Protein AF-A0A7V5CSG9-F1 (afdb_monomer_lite)

Secondary structure (DSSP, 8-state):
---TT-SS-GGGSPTTEEEEEE--S-STT-S--EEEEEEEEEEE--------SS--HHHHHHHHHHHHHTSEEEEEEEEEEE---S-HHHHHHHHHHHHHHHHHHHTS-GGGEEEEEEEESSSPP-HHHHHHHHHHHHHH-BSSHHHHHHHHHHT-SS-SS-EEEEEEEEETTEEEEEEEEEE-SSS----SSS----EEEEEE----

Foldseek 3Di:
DPPPLFPDDWPQDAPQKWKFWAQLPLDPVSATFKIKIFGLDWDAADDFDAQDPFDALLVVLQVVLCVVVVRTAGMEIEGEQEQNTPQPPLSNVLNLLLLVLLCVLSVHDSSNYRYGYYHDHPDGDPSVSSSVCSNVRSVRIDPGSSRVSNNQRNNEDPDPDWDKDKDWDDDPNDIKIKIKTKYDDPQADDDSPHGGRIDMDMDMNDDD

Structure (mmCIF, N/CA/C/O backbone):
data_AF-A0A7V5CSG9-F1
#
_entry.id   AF-A0A7V5CSG9-F1
#
loop_
_atom_site.group_PDB
_atom_site.id
_atom_site.type_symbol
_atom_site.label_atom_id
_atom_site.label_alt_id
_atom_site.label_comp_id
_atom_site.label_asym_id
_atom_site.label_entity_id
_atom_site.label_seq_id
_atom_site.pdbx_PDB_ins_code
_atom_site.Cartn_x
_atom_site.Cartn_y
_atom_site.Cartn_z
_atom_site.occupancy
_atom_site.B_iso_or_equiv
_atom_site.auth_seq_id
_atom_site.auth_comp_id
_atom_site.auth_asym_id
_atom_site.auth_atom_id
_atom_site.pdbx_PDB_model_num
ATOM 1 N N . MET A 1 1 ? 10.893 11.709 27.224 1.00 36.97 1 MET A N 1
ATOM 2 C CA . MET A 1 1 ? 11.354 11.962 25.844 1.00 36.97 1 MET A CA 1
ATOM 3 C C . MET A 1 1 ? 10.135 11.825 24.956 1.00 36.97 1 MET A C 1
ATOM 5 O O . MET A 1 1 ? 9.609 10.725 24.849 1.00 36.97 1 MET A O 1
ATOM 9 N N . THR A 1 2 ? 9.593 12.929 24.452 1.00 37.62 2 THR A N 1
ATOM 10 C CA . THR A 1 2 ? 8.511 12.885 23.462 1.00 37.62 2 THR A CA 1
ATOM 11 C C . THR A 1 2 ? 9.056 12.202 22.214 1.00 37.62 2 THR A C 1
ATOM 13 O O . THR A 1 2 ? 10.116 12.564 21.712 1.00 37.62 2 THR A O 1
ATOM 16 N N . ASN A 1 3 ? 8.403 11.124 21.794 1.00 43.91 3 ASN A N 1
ATOM 17 C CA . ASN A 1 3 ? 8.853 10.286 20.692 1.00 43.91 3 ASN A CA 1
ATOM 18 C C . ASN A 1 3 ? 8.562 11.033 19.374 1.00 43.91 3 ASN A C 1
ATOM 20 O O . ASN A 1 3 ? 7.537 10.789 18.744 1.00 43.91 3 ASN A O 1
ATOM 24 N N . ASP A 1 4 ? 9.448 11.944 18.954 1.00 51.50 4 ASP A N 1
ATOM 25 C CA . ASP A 1 4 ? 9.322 12.787 17.739 1.00 51.50 4 ASP A CA 1
ATOM 26 C C . ASP A 1 4 ? 9.191 11.990 16.416 1.00 51.50 4 ASP A C 1
ATOM 28 O O . ASP A 1 4 ? 9.075 12.554 15.327 1.00 51.50 4 ASP A O 1
ATOM 32 N N . ASN A 1 5 ? 9.191 10.657 16.489 1.00 66.81 5 ASN A N 1
ATOM 33 C CA . ASN A 1 5 ? 9.005 9.751 15.362 1.00 66.81 5 ASN A CA 1
ATOM 34 C C . ASN A 1 5 ? 7.558 9.280 15.155 1.00 66.81 5 ASN A C 1
ATOM 36 O O . ASN A 1 5 ? 7.239 8.813 14.054 1.00 66.81 5 ASN A O 1
ATOM 40 N N . LEU A 1 6 ? 6.703 9.401 16.176 1.00 75.38 6 LEU A N 1
ATOM 41 C CA . LEU A 1 6 ? 5.303 8.989 16.123 1.00 75.38 6 LEU A CA 1
ATOM 42 C C . LEU A 1 6 ? 4.446 10.060 15.457 1.00 75.38 6 LEU A C 1
ATOM 44 O O . LEU A 1 6 ? 4.460 11.221 15.855 1.00 75.38 6 LEU A O 1
ATOM 48 N N . LEU A 1 7 ? 3.678 9.661 14.443 1.00 84.06 7 LEU A N 1
ATOM 49 C CA . LEU A 1 7 ? 2.776 10.577 13.744 1.00 84.06 7 LEU A CA 1
ATOM 50 C C . LEU A 1 7 ? 1.399 10.701 14.417 1.00 84.06 7 LEU A C 1
ATOM 52 O O . LEU A 1 7 ? 0.674 11.640 14.106 1.00 84.06 7 LEU A O 1
ATOM 56 N N . LEU A 1 8 ? 1.034 9.760 15.297 1.00 88.06 8 LEU A N 1
ATOM 57 C CA . LEU A 1 8 ? -0.276 9.652 15.952 1.00 88.06 8 LEU A CA 1
ATOM 58 C C . LEU A 1 8 ? -0.133 9.182 17.411 1.00 88.06 8 LEU A C 1
ATOM 60 O O . LEU A 1 8 ? 0.867 8.553 17.766 1.00 88.06 8 LEU A O 1
ATOM 64 N N . SER A 1 9 ? -1.148 9.443 18.243 1.00 86.50 9 SER A N 1
ATOM 65 C CA . SER A 1 9 ? -1.251 8.901 19.607 1.00 86.50 9 SER A CA 1
ATOM 66 C C . SER A 1 9 ? -1.620 7.414 19.601 1.00 86.50 9 SER A C 1
ATOM 68 O O . SER A 1 9 ? -2.309 6.952 18.696 1.00 86.50 9 SER A O 1
ATOM 70 N N . ALA A 1 10 ? -1.178 6.669 20.621 1.00 82.88 10 ALA A N 1
ATOM 71 C CA . ALA A 1 10 ? -1.276 5.205 20.680 1.00 82.88 10 ALA A CA 1
ATOM 72 C C . ALA A 1 10 ? -2.693 4.648 20.424 1.00 82.88 10 ALA A C 1
ATOM 74 O O . ALA A 1 10 ? -2.837 3.662 19.709 1.00 82.88 10 ALA A O 1
ATOM 75 N N . ASP A 1 11 ? -3.730 5.322 20.927 1.00 86.44 11 ASP A N 1
ATOM 76 C CA . ASP A 1 11 ? -5.125 4.860 20.845 1.00 86.44 11 ASP A CA 1
ATOM 77 C C . ASP A 1 11 ? -5.874 5.324 19.580 1.00 86.44 11 ASP A C 1
ATOM 79 O O . ASP A 1 11 ? -7.092 5.153 19.472 1.00 86.44 11 ASP A O 1
ATOM 83 N N . ALA A 1 12 ? -5.171 5.958 18.634 1.00 90.75 12 ALA A N 1
ATOM 84 C CA . ALA A 1 12 ? -5.784 6.595 17.469 1.00 90.75 12 ALA A CA 1
ATOM 85 C C . ALA A 1 12 ? -6.029 5.646 16.283 1.00 90.75 12 ALA A C 1
ATOM 87 O O . ALA A 1 12 ? -6.679 6.039 15.314 1.00 90.75 12 ALA A O 1
ATOM 88 N N . LEU A 1 13 ? -5.498 4.419 16.325 1.00 95.88 13 LEU A N 1
ATOM 89 C CA . LEU A 1 13 ? -5.656 3.456 15.237 1.00 95.88 13 LEU A CA 1
ATOM 90 C C . LEU A 1 13 ? -6.945 2.637 15.379 1.00 95.88 13 LEU A C 1
ATOM 92 O O . LEU A 1 13 ? -7.278 2.223 16.491 1.00 95.88 13 LEU A O 1
ATOM 96 N N . PRO A 1 14 ? -7.648 2.356 14.269 1.00 95.81 14 PRO A N 1
ATOM 97 C CA . PRO A 1 14 ? -8.731 1.386 14.267 1.00 95.81 14 PRO A CA 1
ATOM 98 C C . PRO A 1 14 ? -8.216 -0.025 14.566 1.00 95.81 14 PRO A C 1
ATOM 100 O O . PRO A 1 14 ? -7.114 -0.402 14.157 1.00 95.81 14 PRO A O 1
ATOM 103 N N . GLY A 1 15 ? -9.036 -0.813 15.260 1.00 94.62 15 GLY A N 1
ATOM 104 C CA . GLY A 1 15 ? -8.777 -2.237 15.475 1.00 94.62 15 GLY A CA 1
ATOM 105 C C . GLY A 1 15 ? -8.794 -3.051 14.174 1.00 94.62 15 GLY A C 1
ATOM 106 O O . GLY A 1 15 ? -9.401 -2.651 13.186 1.00 94.62 15 GLY A O 1
ATOM 107 N N . GLY A 1 16 ? -8.131 -4.212 14.180 1.00 95.38 16 GLY A N 1
ATOM 108 C CA . GLY A 1 16 ? -8.149 -5.163 13.057 1.00 95.38 16 GLY A CA 1
ATOM 109 C C . GLY A 1 16 ? -7.094 -4.933 11.967 1.00 95.38 16 GLY A C 1
ATOM 110 O O . GLY A 1 16 ? -7.042 -5.709 11.016 1.00 95.38 16 GLY A O 1
ATOM 111 N N . PHE A 1 17 ? -6.226 -3.924 12.115 1.00 97.69 17 PHE A N 1
ATOM 112 C CA . PHE A 1 17 ? -5.167 -3.613 11.150 1.00 97.69 17 PHE A CA 1
ATOM 113 C C . PHE A 1 17 ? -3.776 -3.745 11.768 1.00 97.69 17 PHE A C 1
ATOM 115 O O . PHE A 1 17 ? -3.477 -3.175 12.818 1.00 97.69 17 PHE A O 1
ATOM 122 N N . GLN A 1 18 ? -2.896 -4.448 11.065 1.00 98.56 18 GLN A N 1
ATOM 123 C CA . GLN A 1 18 ? -1.458 -4.445 11.288 1.00 98.56 18 GLN A CA 1
ATOM 124 C C . GLN A 1 18 ? -0.764 -3.729 10.133 1.00 98.56 18 GLN A C 1
ATOM 126 O O . GLN A 1 18 ? -1.218 -3.762 8.989 1.00 98.56 18 GLN A O 1
ATOM 131 N N . PHE A 1 19 ? 0.368 -3.105 10.431 1.00 98.69 19 PHE A N 1
ATOM 132 C CA . PHE A 1 19 ? 1.171 -2.382 9.456 1.00 98.69 19 PHE A CA 1
ATOM 133 C C . PHE A 1 19 ? 2.597 -2.919 9.477 1.00 98.69 19 PHE A C 1
ATOM 135 O O . PHE A 1 19 ? 3.088 -3.344 10.525 1.00 98.69 19 PHE A O 1
ATOM 142 N N . ALA A 1 20 ? 3.258 -2.888 8.326 1.00 98.56 20 ALA A N 1
ATOM 143 C CA . ALA A 1 20 ? 4.683 -3.168 8.212 1.00 98.56 20 ALA A CA 1
ATOM 144 C C . ALA A 1 20 ? 5.312 -2.268 7.149 1.00 98.56 20 ALA A C 1
ATOM 146 O O . ALA A 1 20 ? 4.654 -1.868 6.185 1.00 98.56 20 ALA A O 1
ATOM 147 N N . ALA A 1 21 ? 6.600 -1.976 7.296 1.00 98.50 21 ALA A N 1
ATOM 148 C CA . ALA A 1 21 ? 7.367 -1.276 6.277 1.00 98.50 21 ALA A CA 1
ATOM 149 C C . ALA A 1 21 ? 8.825 -1.733 6.295 1.00 98.50 21 ALA A C 1
ATOM 151 O O . ALA A 1 21 ? 9.484 -1.677 7.328 1.00 98.50 21 ALA A O 1
ATOM 152 N N . VAL A 1 22 ? 9.335 -2.147 5.139 1.00 98.56 22 VAL A N 1
ATOM 153 C CA . VAL A 1 22 ? 10.689 -2.682 4.980 1.00 98.56 22 VAL A CA 1
ATOM 154 C C . VAL A 1 22 ? 11.419 -2.000 3.825 1.00 98.56 22 VAL A C 1
ATOM 156 O O . VAL A 1 22 ? 10.811 -1.418 2.921 1.00 98.56 22 VAL A O 1
ATOM 159 N N . THR A 1 23 ? 12.748 -2.061 3.862 1.00 98.62 23 THR A N 1
ATOM 160 C CA . THR A 1 23 ? 13.595 -1.719 2.717 1.00 98.62 23 THR A CA 1
ATOM 161 C C . THR A 1 23 ? 13.742 -2.962 1.847 1.00 98.62 23 THR A C 1
ATOM 163 O O . THR A 1 23 ? 14.499 -3.867 2.191 1.00 98.62 23 THR A O 1
ATOM 166 N N . ALA A 1 24 ? 13.023 -3.010 0.728 1.00 98.12 24 ALA A N 1
ATOM 167 C CA . ALA A 1 24 ? 13.184 -4.044 -0.290 1.00 98.12 24 ALA A CA 1
ATOM 168 C C . ALA A 1 24 ? 14.346 -3.732 -1.247 1.00 98.12 24 ALA A C 1
ATOM 170 O O . ALA A 1 24 ? 14.937 -4.650 -1.810 1.00 98.12 24 ALA A O 1
ATOM 171 N N . GLY A 1 25 ? 14.698 -2.447 -1.408 1.00 97.81 25 GLY A N 1
ATOM 172 C CA . GLY A 1 25 ? 15.854 -2.012 -2.202 1.00 97.81 25 GLY A CA 1
ATOM 173 C C . GLY A 1 25 ? 15.508 -1.439 -3.580 1.00 97.81 25 GLY A C 1
ATOM 174 O O . GLY A 1 25 ? 16.365 -1.400 -4.457 1.00 97.81 25 GLY A O 1
ATOM 175 N N . ILE A 1 26 ? 14.274 -0.968 -3.779 1.00 98.06 26 ILE A N 1
ATOM 176 C CA . ILE A 1 26 ? 13.867 -0.209 -4.974 1.00 98.06 26 ILE A CA 1
ATOM 177 C C . ILE A 1 26 ? 14.491 1.191 -4.953 1.00 98.06 26 ILE A C 1
ATOM 179 O O . ILE A 1 26 ? 14.958 1.695 -5.977 1.00 98.06 26 ILE A O 1
ATOM 183 N N . LYS A 1 27 ? 14.482 1.862 -3.796 1.00 97.12 27 LYS A N 1
ATOM 184 C CA . LYS A 1 27 ? 15.038 3.211 -3.656 1.00 97.12 27 LYS A CA 1
ATOM 185 C C . LYS A 1 27 ? 16.542 3.134 -3.428 1.00 97.12 27 LYS A C 1
ATOM 187 O O . LYS A 1 27 ? 16.987 2.688 -2.374 1.00 97.12 27 LYS A O 1
ATOM 192 N N . ALA A 1 28 ? 17.315 3.764 -4.311 1.00 93.69 28 ALA A N 1
ATOM 193 C CA . ALA A 1 28 ? 18.763 3.929 -4.139 1.00 93.69 28 ALA A CA 1
ATOM 194 C C . ALA A 1 28 ? 19.164 4.578 -2.794 1.00 93.69 28 ALA A C 1
ATOM 196 O O . ALA A 1 28 ? 20.260 4.356 -2.298 1.00 93.69 28 ALA A O 1
ATOM 197 N N . SER A 1 29 ? 18.267 5.354 -2.171 1.00 94.69 29 SER A N 1
ATOM 198 C CA . SER A 1 29 ? 18.493 5.954 -0.847 1.00 94.69 29 SER A CA 1
ATOM 199 C C . SER A 1 29 ? 18.591 4.958 0.320 1.00 94.69 29 SER A C 1
ATOM 201 O O . SER A 1 29 ? 18.922 5.380 1.424 1.00 94.69 29 SER A O 1
ATOM 203 N N . GLY A 1 30 ? 18.201 3.691 0.133 1.00 95.31 30 GLY A N 1
ATOM 204 C CA . GLY A 1 30 ? 18.142 2.680 1.200 1.00 95.31 30 GLY A CA 1
ATOM 205 C C . GLY A 1 30 ? 17.010 2.873 2.222 1.00 95.31 30 GLY A C 1
ATOM 206 O O . GLY A 1 30 ? 16.877 2.091 3.162 1.00 95.31 30 GLY A O 1
ATOM 207 N N . LYS A 1 31 ? 16.174 3.905 2.054 1.00 95.81 31 LYS A N 1
ATOM 208 C CA . LYS A 1 31 ? 14.980 4.127 2.880 1.00 95.81 31 LYS A CA 1
ATOM 209 C C . LYS A 1 31 ? 13.910 3.061 2.598 1.00 95.81 31 LYS A C 1
ATOM 211 O O . LYS A 1 31 ? 13.830 2.614 1.454 1.00 95.81 31 LYS A O 1
ATOM 216 N N . PRO A 1 32 ? 13.026 2.760 3.571 1.00 98.06 32 PRO A N 1
ATOM 217 C CA . PRO A 1 32 ? 11.892 1.868 3.359 1.00 98.06 32 PRO A CA 1
ATOM 218 C C . PRO A 1 32 ? 11.073 2.242 2.120 1.00 98.06 32 PRO A C 1
ATOM 220 O O . PRO A 1 32 ? 10.805 3.422 1.840 1.00 98.06 32 PRO A O 1
ATOM 223 N N . ASP A 1 33 ? 10.700 1.223 1.362 1.00 98.50 33 ASP A N 1
ATOM 224 C CA . ASP A 1 33 ? 10.089 1.354 0.041 1.00 98.50 33 ASP A CA 1
ATOM 225 C C . ASP A 1 33 ? 9.085 0.247 -0.285 1.00 98.50 33 ASP A C 1
ATOM 227 O O . ASP A 1 33 ? 8.472 0.292 -1.351 1.00 98.50 33 ASP A O 1
ATOM 231 N N . PHE A 1 34 ? 8.853 -0.677 0.650 1.00 98.81 34 PHE A N 1
ATOM 232 C CA . PHE A 1 34 ? 7.778 -1.650 0.582 1.00 98.81 34 PHE A CA 1
ATOM 233 C C . PHE A 1 34 ? 6.987 -1.652 1.887 1.00 98.81 34 PHE A C 1
ATOM 235 O O . PHE A 1 34 ? 7.537 -1.887 2.961 1.00 98.81 34 PHE A O 1
ATOM 242 N N . ALA A 1 35 ? 5.703 -1.331 1.793 1.00 98.81 35 ALA A N 1
ATOM 243 C CA . ALA A 1 35 ? 4.807 -1.148 2.920 1.00 98.81 35 ALA A CA 1
ATOM 244 C C . ALA A 1 35 ? 3.601 -2.076 2.787 1.00 98.81 35 ALA A C 1
ATOM 246 O O . ALA A 1 35 ? 3.106 -2.303 1.681 1.00 98.81 35 ALA A O 1
ATOM 247 N N . LEU A 1 36 ? 3.119 -2.581 3.917 1.00 98.88 36 LEU A N 1
ATOM 248 C CA . LEU A 1 36 ? 1.973 -3.473 3.979 1.00 98.88 36 LEU A CA 1
ATOM 249 C C . LEU A 1 36 ? 0.949 -2.973 4.989 1.00 98.88 36 LEU A C 1
ATOM 251 O O . LEU A 1 36 ? 1.305 -2.480 6.062 1.00 98.88 36 LEU A O 1
ATOM 255 N N . VAL A 1 37 ? -0.317 -3.172 4.642 1.00 98.81 37 VAL A N 1
ATOM 256 C CA . VAL A 1 37 ? -1.436 -3.213 5.587 1.00 98.81 37 VAL A CA 1
ATOM 257 C C . VAL A 1 37 ? -1.951 -4.638 5.584 1.00 98.81 37 VAL A C 1
ATOM 259 O O . VAL A 1 37 ? -2.133 -5.202 4.508 1.00 98.81 37 VAL A O 1
ATOM 262 N N . ILE A 1 38 ? -2.164 -5.215 6.758 1.00 98.69 38 ILE A N 1
ATOM 263 C CA . ILE A 1 38 ? -2.620 -6.591 6.922 1.00 98.69 38 ILE A CA 1
ATOM 264 C C . ILE A 1 38 ? -3.833 -6.593 7.841 1.00 98.69 38 ILE A C 1
ATOM 266 O O . ILE A 1 38 ? -3.815 -5.939 8.885 1.00 98.69 38 ILE A O 1
ATOM 270 N N . THR A 1 39 ? -4.862 -7.345 7.475 1.00 97.88 39 THR A N 1
ATOM 271 C CA . THR A 1 39 ? -6.002 -7.630 8.347 1.00 97.88 39 THR A CA 1
ATOM 272 C C . THR A 1 39 ? -6.028 -9.115 8.688 1.00 97.88 39 THR A C 1
ATOM 274 O O . THR A 1 39 ? -5.718 -9.972 7.854 1.00 97.88 39 THR A O 1
ATOM 277 N N . GLU A 1 40 ? -6.346 -9.431 9.943 1.00 90.19 40 GLU A N 1
ATOM 278 C CA . GLU A 1 40 ? -6.394 -10.821 10.413 1.00 90.19 40 GLU A CA 1
ATOM 279 C C . GLU A 1 40 ? -7.484 -11.602 9.673 1.00 90.19 40 GLU A C 1
ATOM 281 O O . GLU A 1 40 ? -7.199 -12.653 9.105 1.00 90.19 40 GLU A O 1
ATOM 286 N N . GLU A 1 41 ? -8.666 -10.998 9.555 1.00 92.06 41 GLU A N 1
ATOM 287 C CA . GLU A 1 41 ? -9.801 -11.470 8.761 1.00 92.06 41 GLU A CA 1
ATOM 288 C C . GLU A 1 41 ? -10.016 -10.580 7.523 1.00 92.06 41 GLU A C 1
ATOM 290 O O . GLU A 1 41 ? -9.569 -9.425 7.520 1.00 92.06 41 GLU A O 1
ATOM 295 N N . PRO A 1 42 ? -10.685 -11.064 6.456 1.00 94.06 42 PRO A N 1
ATOM 296 C CA . PRO A 1 42 ? -10.954 -10.249 5.274 1.00 94.06 42 PRO A CA 1
ATOM 297 C C . PRO A 1 42 ? -11.784 -9.009 5.628 1.00 94.06 42 PRO A C 1
ATOM 299 O O . PRO A 1 42 ? -12.922 -9.116 6.086 1.00 94.06 42 PRO A O 1
ATOM 302 N N . ALA A 1 43 ? -11.228 -7.823 5.392 1.00 96.56 43 ALA A N 1
ATOM 303 C CA . ALA A 1 43 ? -11.909 -6.556 5.620 1.00 96.56 43 ALA A CA 1
ATOM 304 C C . ALA A 1 43 ? -12.739 -6.152 4.398 1.00 96.56 43 ALA A C 1
ATOM 306 O O . ALA A 1 43 ? -12.328 -6.362 3.255 1.00 96.56 43 ALA A O 1
ATOM 307 N N . SER A 1 44 ? -13.896 -5.530 4.639 1.00 97.00 44 SER A N 1
ATOM 308 C CA . SER A 1 44 ? -14.665 -4.882 3.571 1.00 97.00 44 SER A CA 1
ATOM 309 C C . SER A 1 44 ? -13.895 -3.672 3.046 1.00 97.00 44 SER A C 1
ATOM 311 O O . SER A 1 44 ? -13.420 -2.848 3.829 1.00 97.00 44 SER A O 1
ATOM 313 N N . ALA A 1 45 ? -13.781 -3.555 1.728 1.00 96.06 45 ALA A N 1
ATOM 314 C CA . ALA A 1 45 ? -13.009 -2.516 1.068 1.00 96.06 45 ALA A CA 1
ATOM 315 C C . ALA A 1 45 ? -13.775 -1.878 -0.090 1.00 96.06 45 ALA A C 1
ATOM 317 O O . ALA A 1 45 ? -14.571 -2.505 -0.786 1.00 96.06 45 ALA A O 1
ATOM 318 N N . ALA A 1 46 ? -13.465 -0.608 -0.321 1.00 95.00 46 ALA A N 1
ATOM 319 C CA . ALA A 1 46 ? -13.845 0.129 -1.511 1.00 95.00 46 ALA A CA 1
ATOM 320 C C . ALA A 1 46 ? -12.615 0.881 -2.022 1.00 95.00 46 ALA A C 1
ATOM 322 O O . ALA A 1 46 ? -11.786 1.339 -1.234 1.00 95.00 46 ALA A O 1
ATOM 323 N N . ALA A 1 47 ? -12.497 1.014 -3.340 1.00 93.62 47 ALA A N 1
ATOM 324 C CA . ALA A 1 47 ? -11.368 1.677 -3.971 1.00 93.62 47 ALA A CA 1
ATOM 325 C C . ALA A 1 47 ? -11.842 2.576 -5.109 1.00 93.62 47 ALA A C 1
ATOM 327 O O . ALA A 1 47 ? -12.765 2.250 -5.857 1.00 93.62 47 ALA A O 1
ATOM 328 N N . LEU A 1 48 ? -11.174 3.718 -5.235 1.00 92.00 48 LEU A N 1
ATOM 329 C CA . LEU A 1 48 ? -11.313 4.631 -6.357 1.00 92.00 48 LEU A CA 1
ATOM 330 C C . LEU A 1 48 ? -9.967 4.717 -7.067 1.00 92.00 48 LEU A C 1
ATOM 332 O O . LEU A 1 48 ? -8.909 4.700 -6.441 1.00 92.00 48 LEU A O 1
ATOM 336 N N . TYR A 1 49 ? -10.016 4.831 -8.386 1.00 89.81 49 TYR A N 1
ATOM 337 C CA . TYR A 1 49 ? -8.840 4.756 -9.241 1.00 89.81 49 TYR A CA 1
ATOM 338 C C . TYR A 1 49 ? -8.729 6.001 -10.107 1.00 89.81 49 TYR A C 1
ATOM 340 O O . TYR A 1 49 ? -9.723 6.659 -10.403 1.00 89.81 49 TYR A O 1
ATOM 348 N N . THR A 1 50 ? -7.521 6.280 -10.594 1.00 87.06 50 THR A N 1
ATOM 349 C CA . THR A 1 50 ? -7.327 7.299 -11.629 1.00 87.06 50 THR A CA 1
ATOM 350 C C . THR A 1 50 ? -8.177 6.982 -12.865 1.00 87.06 50 THR A C 1
ATOM 352 O O . THR A 1 50 ? -8.229 5.836 -13.318 1.00 87.06 50 THR A O 1
ATOM 355 N N . ALA A 1 51 ? -8.809 8.004 -13.441 1.00 85.56 51 ALA A N 1
ATOM 356 C CA . ALA A 1 51 ? -9.487 7.914 -14.735 1.00 85.56 51 ALA A CA 1
ATOM 357 C C . ALA A 1 51 ? -8.543 8.249 -15.914 1.00 85.56 51 ALA A C 1
ATOM 359 O O . ALA A 1 51 ? -8.973 8.375 -17.061 1.00 85.56 51 ALA A O 1
ATOM 360 N N . ASN A 1 52 ? -7.230 8.348 -15.658 1.00 87.19 52 ASN A N 1
ATOM 361 C CA . ASN A 1 52 ? -6.226 8.429 -16.714 1.00 87.19 52 ASN A CA 1
ATOM 362 C C . ASN A 1 52 ? -6.315 7.213 -17.649 1.00 87.19 52 ASN A C 1
ATOM 364 O O . ASN A 1 52 ? -6.513 6.082 -17.205 1.00 87.19 52 ASN A O 1
ATOM 368 N N . ARG A 1 53 ? -6.152 7.470 -18.952 1.00 88.31 53 ARG A N 1
ATOM 369 C CA . ARG A 1 53 ? -6.088 6.448 -20.004 1.00 88.31 53 ARG A CA 1
ATOM 370 C C . ARG A 1 53 ? -4.859 5.555 -19.853 1.00 88.31 53 ARG A C 1
ATOM 372 O O . ARG A 1 53 ? -4.916 4.382 -20.197 1.00 88.31 53 ARG A O 1
ATOM 379 N N . VAL A 1 54 ? -3.758 6.109 -19.346 1.00 90.06 54 VAL A N 1
ATOM 380 C CA . VAL A 1 54 ? -2.550 5.354 -19.012 1.00 90.06 54 VAL A CA 1
ATOM 381 C C . VAL A 1 54 ? -2.659 4.921 -17.556 1.00 90.06 54 VAL A C 1
ATOM 383 O O . VAL A 1 54 ? -2.487 5.728 -16.641 1.00 90.06 54 VAL A O 1
ATOM 386 N N . GLN A 1 55 ? -2.977 3.646 -17.348 1.00 92.31 55 GLN A N 1
ATOM 387 C CA . GLN A 1 55 ? -3.103 3.046 -16.022 1.00 92.31 55 GLN A CA 1
ATOM 388 C C . GLN A 1 55 ? -1.906 2.148 -15.731 1.00 92.31 55 GLN A C 1
ATOM 390 O O . GLN A 1 55 ? -1.420 1.426 -16.602 1.00 92.31 55 GLN A O 1
ATOM 395 N N . ALA A 1 56 ? -1.422 2.210 -14.493 1.00 96.19 56 ALA A N 1
ATOM 396 C CA . ALA A 1 56 ? -0.341 1.354 -14.040 1.00 96.19 56 ALA A CA 1
ATOM 397 C C . ALA A 1 56 ? -0.828 -0.094 -13.886 1.00 96.19 56 ALA A C 1
ATOM 399 O O . ALA A 1 56 ? -1.978 -0.325 -13.510 1.00 96.19 56 ALA A O 1
ATOM 400 N N . ALA A 1 57 ? 0.062 -1.059 -14.114 1.00 98.31 57 ALA A N 1
ATOM 401 C CA . ALA A 1 57 ? -0.228 -2.479 -13.941 1.00 98.31 57 ALA A CA 1
ATOM 402 C C . ALA A 1 57 ? -0.875 -2.845 -12.584 1.00 98.31 57 ALA A C 1
ATOM 404 O O . ALA A 1 57 ? -1.860 -3.585 -12.612 1.00 98.31 57 ALA A O 1
ATOM 405 N N . PRO A 1 58 ? -0.430 -2.328 -11.413 1.00 97.88 58 PRO A N 1
ATOM 406 C CA . PRO A 1 58 ? -1.074 -2.643 -10.135 1.00 97.88 58 PRO A CA 1
ATOM 407 C C . PRO A 1 58 ? -2.556 -2.257 -10.087 1.00 97.88 58 PRO A C 1
ATOM 409 O O . PRO A 1 58 ? -3.336 -3.004 -9.522 1.00 97.88 58 PRO A O 1
ATOM 412 N N . LEU A 1 59 ? -2.983 -1.162 -10.729 1.00 96.75 59 LEU A N 1
ATOM 413 C CA . LEU A 1 59 ? -4.395 -0.749 -10.717 1.00 96.75 59 LEU A CA 1
ATOM 414 C C . LEU A 1 59 ? -5.291 -1.730 -11.482 1.00 96.75 59 LEU A C 1
ATOM 416 O O . LEU A 1 59 ? -6.455 -1.901 -11.132 1.00 96.75 59 LEU A O 1
ATOM 420 N N . LEU A 1 60 ? -4.760 -2.357 -12.533 1.00 97.69 60 LEU A N 1
ATOM 421 C CA . LEU A 1 60 ? -5.490 -3.368 -13.295 1.00 97.69 60 LEU A CA 1
ATOM 422 C C . LEU A 1 60 ? -5.655 -4.651 -12.471 1.00 97.69 60 LEU A C 1
ATOM 424 O O . LEU A 1 60 ? -6.748 -5.211 -12.436 1.00 97.69 60 LEU A O 1
ATOM 428 N N . VAL A 1 61 ? -4.594 -5.069 -11.771 1.00 98.62 61 VAL A N 1
ATOM 429 C CA . VAL A 1 61 ? -4.621 -6.226 -10.860 1.00 98.62 61 VAL A CA 1
ATOM 430 C C . VAL A 1 61 ? -5.546 -5.964 -9.669 1.00 98.62 61 VAL A C 1
ATOM 432 O O . VAL A 1 61 ? -6.376 -6.806 -9.351 1.00 98.62 61 VAL A O 1
ATOM 435 N N . ASP A 1 62 ? -5.471 -4.780 -9.065 1.00 97.12 62 ASP A N 1
ATOM 436 C CA . ASP A 1 62 ? -6.310 -4.382 -7.931 1.00 97.12 62 ASP A CA 1
ATOM 437 C C . ASP A 1 62 ? -7.808 -4.411 -8.279 1.00 97.12 62 ASP A C 1
ATOM 439 O O . ASP A 1 62 ? -8.600 -5.007 -7.556 1.00 97.12 62 ASP A O 1
ATOM 443 N N . ARG A 1 63 ? -8.202 -3.876 -9.446 1.00 97.38 63 ARG A N 1
ATOM 444 C CA . ARG A 1 63 ? -9.593 -3.956 -9.938 1.00 97.38 63 ARG A CA 1
ATOM 445 C C . ARG A 1 63 ? -10.060 -5.394 -10.157 1.00 97.38 63 ARG A C 1
ATOM 447 O O . ARG A 1 63 ? -11.202 -5.724 -9.841 1.00 97.38 63 ARG A O 1
ATOM 454 N N . GLU A 1 64 ? -9.196 -6.236 -10.724 1.00 98.31 64 GLU A N 1
ATOM 455 C CA . GLU A 1 64 ? -9.474 -7.662 -10.921 1.00 98.31 64 GLU A CA 1
ATOM 456 C C . GLU A 1 64 ? -9.697 -8.362 -9.571 1.00 98.31 64 GLU A C 1
ATOM 458 O O . GLU A 1 64 ? -10.649 -9.127 -9.413 1.00 98.31 64 GLU A O 1
ATOM 463 N N . HIS A 1 65 ? -8.843 -8.067 -8.591 1.00 98.56 65 HIS A N 1
ATOM 464 C CA . HIS A 1 65 ? -8.892 -8.629 -7.246 1.00 98.56 65 HIS A CA 1
ATOM 465 C C . HIS A 1 65 ? -10.137 -8.167 -6.482 1.00 98.56 65 HIS A C 1
ATOM 467 O O . HIS A 1 65 ? -10.874 -9.012 -5.984 1.00 98.56 65 HIS A O 1
ATOM 473 N N . MET A 1 66 ? -10.454 -6.868 -6.516 1.00 97.44 66 MET A N 1
ATOM 474 C CA . MET A 1 66 ? -11.674 -6.289 -5.943 1.00 97.44 66 MET A CA 1
ATOM 475 C C . MET A 1 66 ? -12.948 -6.973 -6.450 1.00 97.44 66 MET A C 1
ATOM 477 O O . MET A 1 66 ? -13.841 -7.297 -5.664 1.00 97.44 66 MET A O 1
ATOM 481 N N . ALA A 1 67 ? -13.035 -7.221 -7.761 1.00 98.00 67 ALA A N 1
ATOM 482 C CA . ALA A 1 67 ? -14.180 -7.911 -8.348 1.00 98.00 67 ALA A CA 1
ATOM 483 C C . ALA A 1 67 ? -14.255 -9.383 -7.907 1.00 98.00 67 ALA A C 1
ATOM 485 O O . ALA A 1 67 ? -15.336 -9.878 -7.593 1.00 98.00 67 ALA A O 1
ATOM 486 N N . LYS A 1 68 ? -13.113 -10.082 -7.861 1.00 98.25 68 LYS A N 1
ATOM 487 C CA . LYS A 1 68 ? -13.041 -11.507 -7.499 1.00 98.25 68 LYS A CA 1
ATOM 488 C C . LYS A 1 68 ? -13.279 -11.771 -6.014 1.00 98.25 68 LYS A C 1
ATOM 490 O O . LYS A 1 68 ? -13.912 -12.768 -5.683 1.00 98.25 68 LYS A O 1
ATOM 495 N N . SER A 1 69 ? -12.808 -10.893 -5.133 1.00 97.69 69 SER A N 1
ATOM 496 C CA . SER A 1 69 ? -12.982 -11.034 -3.682 1.00 97.69 69 SER A CA 1
ATOM 497 C C . SER A 1 69 ? -14.377 -10.642 -3.192 1.00 97.69 69 SER A C 1
ATOM 499 O O . SER A 1 69 ? -14.735 -10.921 -2.042 1.00 97.69 69 SER A O 1
ATOM 501 N N . GLY A 1 70 ? -15.167 -9.991 -4.054 1.00 97.12 70 GLY A N 1
ATOM 502 C CA . GLY A 1 70 ? -16.445 -9.395 -3.682 1.00 97.12 70 GLY A CA 1
ATOM 503 C C . GLY A 1 70 ? -16.268 -8.199 -2.746 1.00 97.12 70 GLY A C 1
ATOM 504 O O . GLY A 1 70 ? -17.056 -8.035 -1.820 1.00 97.12 70 GLY A O 1
ATOM 505 N N . GLY A 1 71 ? -15.217 -7.398 -2.947 1.00 95.81 71 GLY A N 1
ATOM 506 C CA . GLY A 1 71 ? -14.932 -6.244 -2.092 1.00 95.81 71 GLY A CA 1
ATOM 507 C C . GLY A 1 71 ? -14.228 -6.581 -0.779 1.00 95.81 71 GLY A C 1
ATOM 508 O O . GLY A 1 71 ? -14.346 -5.824 0.180 1.00 95.81 71 GLY A O 1
ATOM 509 N N . ARG A 1 72 ? -13.522 -7.715 -0.707 1.00 97.00 72 ARG A N 1
ATOM 510 C CA . ARG A 1 72 ? -12.772 -8.145 0.483 1.00 97.00 72 ARG A CA 1
ATOM 511 C C . ARG A 1 72 ? -11.262 -8.045 0.275 1.00 97.00 72 ARG A C 1
ATOM 513 O O . ARG A 1 72 ? -10.758 -8.384 -0.795 1.00 97.00 72 ARG A O 1
ATOM 520 N N . VAL A 1 73 ? -10.543 -7.588 1.296 1.00 97.81 73 VAL A N 1
ATOM 521 C CA . VAL A 1 73 ? -9.080 -7.430 1.279 1.00 97.81 73 VAL A CA 1
ATOM 522 C C . VAL A 1 73 ? -8.462 -8.005 2.551 1.00 97.81 73 VAL A C 1
ATOM 524 O O . VAL A 1 73 ? -9.017 -7.857 3.637 1.00 97.81 73 VAL A O 1
ATOM 527 N N . ARG A 1 74 ? -7.304 -8.653 2.416 1.00 98.31 74 ARG A N 1
ATOM 528 C CA . ARG A 1 74 ? -6.467 -9.151 3.521 1.00 98.31 74 ARG A CA 1
ATOM 529 C C . ARG A 1 74 ? -5.135 -8.432 3.605 1.00 98.31 74 ARG A C 1
ATOM 531 O O . ARG A 1 74 ? -4.617 -8.221 4.698 1.00 98.31 74 ARG A O 1
ATOM 538 N N . VAL A 1 75 ? -4.572 -8.060 2.455 1.00 98.81 75 VAL A N 1
ATOM 539 C CA . VAL A 1 75 ? -3.268 -7.398 2.379 1.00 98.81 75 VAL A CA 1
ATOM 540 C C . VAL A 1 75 ? -3.329 -6.260 1.374 1.00 98.81 75 VAL A C 1
ATOM 542 O O . VAL A 1 75 ? -3.743 -6.465 0.243 1.00 98.81 75 VAL A O 1
ATOM 545 N N . VAL A 1 76 ? -2.849 -5.077 1.741 1.00 98.81 76 VAL A N 1
ATOM 546 C CA . VAL A 1 76 ? -2.525 -4.011 0.782 1.00 98.81 76 VAL A CA 1
ATOM 547 C C . VAL A 1 76 ? -1.009 -3.944 0.661 1.00 98.81 76 VAL A C 1
ATOM 549 O O . VAL A 1 76 ? -0.336 -3.692 1.658 1.00 98.81 76 VAL A O 1
ATOM 552 N N . ALA A 1 77 ? -0.467 -4.167 -0.537 1.00 98.75 77 ALA A N 1
ATOM 553 C CA . ALA A 1 77 ? 0.969 -4.217 -0.802 1.00 98.75 77 ALA A CA 1
ATOM 554 C C . ALA A 1 77 ? 1.427 -3.016 -1.626 1.00 98.75 77 ALA A C 1
ATOM 556 O O . ALA A 1 77 ? 1.119 -2.900 -2.811 1.00 98.75 77 ALA A O 1
ATOM 557 N N . VAL A 1 78 ? 2.175 -2.112 -0.993 1.00 98.75 78 VAL A N 1
ATOM 558 C CA . VAL A 1 78 ? 2.517 -0.810 -1.566 1.00 98.75 78 VAL A CA 1
ATOM 559 C C . VAL A 1 78 ? 4.018 -0.682 -1.743 1.00 98.75 78 VAL A C 1
ATOM 561 O O . VAL A 1 78 ? 4.753 -0.617 -0.760 1.00 98.75 78 VAL A O 1
ATOM 564 N N . ASN A 1 79 ? 4.484 -0.562 -2.983 1.00 98.69 79 ASN A N 1
ATOM 565 C CA . ASN A 1 79 ? 5.873 -0.207 -3.249 1.00 98.69 79 ASN A CA 1
ATOM 566 C C . ASN A 1 79 ? 6.004 1.267 -3.658 1.00 98.69 79 ASN A C 1
ATOM 568 O O . ASN A 1 79 ? 5.123 1.851 -4.299 1.00 98.69 79 ASN A O 1
ATOM 572 N N . SER A 1 80 ? 7.143 1.872 -3.338 1.00 98.31 80 SER A N 1
ATOM 573 C CA . SER A 1 80 ? 7.489 3.217 -3.792 1.00 98.31 80 SER A CA 1
ATOM 574 C C . SER A 1 80 ? 8.880 3.268 -4.430 1.00 98.31 80 SER A C 1
ATOM 576 O O . SER A 1 80 ? 9.704 2.379 -4.253 1.00 98.31 80 SER A O 1
ATOM 578 N N . GLY A 1 81 ? 9.131 4.295 -5.242 1.00 97.19 81 GLY A N 1
ATOM 579 C CA . GLY A 1 81 ? 10.331 4.410 -6.083 1.00 97.19 81 GLY A CA 1
ATOM 580 C C . GLY A 1 81 ? 10.136 3.875 -7.508 1.00 97.19 81 GLY A C 1
ATOM 581 O O . GLY A 1 81 ? 10.775 4.369 -8.432 1.00 97.19 81 GLY A O 1
ATOM 582 N N . ASN A 1 82 ? 9.163 2.988 -7.728 1.00 98.31 82 ASN A N 1
ATOM 583 C CA . ASN A 1 82 ? 8.784 2.473 -9.045 1.00 98.31 82 ASN A CA 1
ATOM 584 C C . ASN A 1 82 ? 7.251 2.479 -9.179 1.00 98.31 82 ASN A C 1
ATOM 586 O O . ASN A 1 82 ? 6.561 1.959 -8.304 1.00 98.31 82 ASN A O 1
ATOM 590 N N . ALA A 1 83 ? 6.712 3.090 -10.239 1.00 97.38 83 ALA A N 1
ATOM 591 C CA . ALA A 1 83 ? 5.265 3.191 -10.453 1.00 97.38 83 ALA A CA 1
ATOM 592 C C . ALA A 1 83 ? 4.637 1.954 -11.109 1.00 97.38 83 ALA A C 1
ATOM 594 O O . ALA A 1 83 ? 3.413 1.884 -11.185 1.00 97.38 83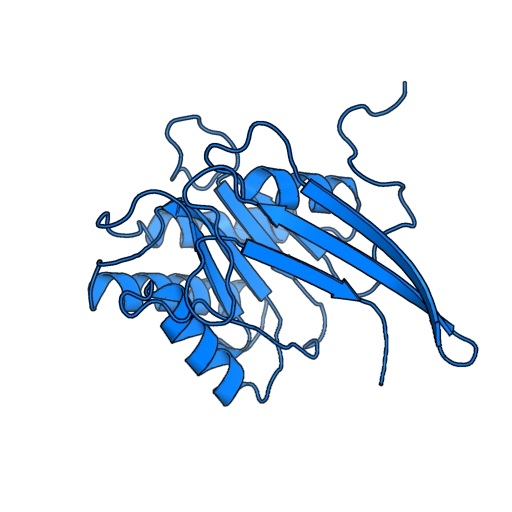 ALA A O 1
ATOM 595 N N . ASN A 1 84 ? 5.449 1.031 -11.632 1.00 98.25 84 ASN A N 1
ATOM 596 C CA . ASN A 1 84 ? 5.031 -0.099 -12.461 1.00 98.25 84 ASN A CA 1
ATOM 597 C C . ASN A 1 84 ? 3.973 0.310 -13.507 1.00 98.25 84 ASN A C 1
ATOM 599 O O . ASN A 1 84 ? 2.903 -0.286 -13.648 1.00 98.25 84 ASN A O 1
ATOM 603 N N . CYS A 1 85 ? 4.253 1.420 -14.187 1.00 96.94 85 CYS A N 1
ATOM 604 C CA . CYS A 1 85 ? 3.360 2.066 -15.136 1.00 96.94 85 CYS A CA 1
ATOM 605 C C . CYS A 1 85 ? 4.026 2.117 -16.507 1.00 96.94 85 CYS A C 1
ATOM 607 O O . CYS A 1 85 ? 5.230 2.353 -16.584 1.00 96.94 85 CYS A O 1
ATOM 609 N N . ALA A 1 86 ? 3.244 1.915 -17.571 1.00 96.62 86 ALA A N 1
ATOM 610 C CA . ALA A 1 86 ? 3.739 1.802 -18.946 1.00 96.62 86 ALA A CA 1
ATOM 611 C C . ALA A 1 86 ? 4.795 0.687 -19.139 1.00 96.62 86 ALA A C 1
ATOM 613 O O . ALA A 1 86 ? 5.718 0.820 -19.933 1.00 96.62 86 ALA A O 1
ATOM 614 N N . THR A 1 87 ? 4.647 -0.423 -18.410 1.00 97.62 87 THR A N 1
ATOM 615 C CA . THR A 1 87 ? 5.555 -1.589 -18.408 1.00 97.62 87 THR A CA 1
ATOM 616 C C . THR A 1 87 ? 4.978 -2.817 -19.130 1.00 97.62 87 THR A C 1
ATOM 618 O O . THR A 1 87 ? 5.612 -3.872 -19.175 1.00 97.62 87 THR A O 1
ATOM 621 N N . GLY A 1 88 ? 3.779 -2.692 -19.711 1.00 97.06 88 GLY A N 1
ATOM 622 C CA . GLY A 1 88 ? 3.111 -3.747 -20.479 1.00 97.06 88 GLY A CA 1
ATOM 623 C C . GLY A 1 88 ? 2.862 -5.029 -19.678 1.00 97.06 88 GLY A C 1
ATOM 624 O O . GLY A 1 88 ? 2.694 -5.003 -18.458 1.00 97.06 88 GLY A O 1
ATOM 625 N N . GLU A 1 89 ? 2.870 -6.168 -20.372 1.00 98.19 89 GLU A N 1
ATOM 626 C CA . GLU A 1 89 ? 2.609 -7.484 -19.771 1.00 98.19 89 GLU A CA 1
ATOM 627 C C . GLU A 1 89 ? 3.635 -7.861 -18.691 1.00 98.19 89 GLU A C 1
ATOM 629 O O . GLU A 1 89 ? 3.300 -8.511 -17.703 1.00 98.19 89 GLU A O 1
ATOM 634 N N . ALA A 1 90 ? 4.888 -7.416 -18.832 1.00 98.25 90 ALA A N 1
ATOM 635 C CA . ALA A 1 90 ? 5.908 -7.646 -17.813 1.00 98.25 90 ALA A CA 1
ATOM 636 C C . ALA A 1 90 ? 5.524 -7.001 -16.470 1.00 98.25 90 ALA A C 1
ATOM 638 O O . ALA A 1 90 ? 5.693 -7.624 -15.424 1.00 98.25 90 ALA A O 1
ATOM 639 N N . GLY A 1 91 ? 4.941 -5.799 -16.500 1.00 98.62 91 GLY A N 1
ATOM 640 C CA . GLY A 1 91 ? 4.443 -5.126 -15.302 1.00 98.62 91 GLY A CA 1
ATOM 641 C C . GLY A 1 91 ? 3.268 -5.838 -14.637 1.00 98.62 91 GLY A C 1
ATOM 642 O O . GLY A 1 91 ? 3.221 -5.919 -13.408 1.00 98.62 91 GLY A O 1
ATOM 643 N N . LEU A 1 92 ? 2.341 -6.381 -15.436 1.00 98.69 92 LEU A N 1
ATOM 644 C CA . LEU A 1 92 ? 1.209 -7.173 -14.940 1.00 98.69 92 LEU A CA 1
ATOM 645 C C . LEU A 1 92 ? 1.680 -8.457 -14.259 1.00 98.69 92 LEU A C 1
ATOM 647 O O . LEU A 1 92 ? 1.239 -8.757 -13.149 1.00 98.69 92 LEU A O 1
ATOM 651 N N . ARG A 1 93 ? 2.612 -9.185 -14.887 1.00 98.81 93 ARG A N 1
ATOM 652 C CA . ARG A 1 93 ? 3.218 -10.383 -14.290 1.00 98.81 93 ARG A CA 1
ATOM 653 C C . ARG A 1 93 ? 3.927 -10.063 -12.979 1.00 98.81 93 ARG A C 1
ATOM 655 O O . ARG A 1 93 ? 3.653 -10.731 -11.991 1.00 98.81 93 ARG A O 1
ATOM 662 N N . ALA A 1 94 ? 4.743 -9.010 -12.951 1.00 98.81 94 ALA A N 1
ATOM 663 C CA . ALA A 1 94 ? 5.448 -8.581 -11.746 1.00 98.81 94 ALA A CA 1
ATOM 664 C C . ALA A 1 94 ? 4.482 -8.245 -10.592 1.00 98.81 94 ALA A C 1
ATOM 666 O O . ALA A 1 94 ? 4.683 -8.684 -9.463 1.00 98.81 94 ALA A O 1
ATOM 667 N N . ALA A 1 95 ? 3.395 -7.514 -10.869 1.00 98.81 95 ALA A N 1
ATOM 668 C CA . ALA A 1 95 ? 2.384 -7.205 -9.856 1.00 98.81 95 ALA A CA 1
ATOM 669 C C . ALA A 1 95 ? 1.678 -8.471 -9.331 1.00 98.81 95 ALA A C 1
ATOM 671 O O . ALA A 1 95 ? 1.512 -8.623 -8.120 1.00 98.81 95 ALA A O 1
ATOM 672 N N . ARG A 1 96 ? 1.300 -9.398 -10.222 1.00 98.81 96 ARG A N 1
ATOM 673 C CA . ARG A 1 96 ? 0.667 -10.676 -9.848 1.00 98.81 96 ARG A CA 1
ATOM 674 C C . ARG A 1 96 ? 1.602 -11.583 -9.049 1.00 98.81 96 ARG A C 1
ATOM 676 O O . ARG A 1 96 ? 1.146 -12.227 -8.110 1.00 98.81 96 ARG A O 1
ATOM 683 N N . GLU A 1 97 ? 2.888 -11.607 -9.384 1.00 98.88 97 GLU A N 1
ATOM 684 C CA . GLU A 1 97 ? 3.907 -12.370 -8.657 1.00 98.88 97 GLU A CA 1
ATOM 685 C C . GLU A 1 97 ? 4.019 -11.899 -7.203 1.00 98.88 97 GLU A C 1
ATOM 687 O O . GLU A 1 97 ? 3.924 -12.712 -6.282 1.00 98.88 97 GLU A O 1
ATOM 692 N N . VAL A 1 98 ? 4.117 -10.582 -6.984 1.00 98.88 98 VAL A N 1
ATOM 693 C CA . VAL A 1 98 ? 4.137 -10.006 -5.630 1.00 98.88 98 VAL A CA 1
ATOM 694 C C . VAL A 1 98 ? 2.843 -10.324 -4.877 1.00 98.88 98 VAL A C 1
ATOM 696 O O . VAL A 1 98 ? 2.908 -10.709 -3.710 1.00 98.88 98 VAL A O 1
ATOM 699 N N . CYS A 1 99 ? 1.678 -10.221 -5.530 1.00 98.88 99 CYS A N 1
ATOM 700 C CA . CYS A 1 99 ? 0.400 -10.569 -4.899 1.00 98.88 99 CYS A CA 1
ATOM 701 C C . CYS A 1 99 ? 0.341 -12.043 -4.489 1.00 98.88 99 CYS A C 1
ATOM 703 O O . CYS A 1 99 ? -0.042 -12.346 -3.364 1.00 98.88 99 CYS A O 1
ATOM 705 N N . SER A 1 100 ? 0.749 -12.958 -5.371 1.00 98.88 100 SER A N 1
ATOM 706 C CA . SER A 1 100 ? 0.755 -14.396 -5.088 1.00 98.88 100 SER A CA 1
ATOM 707 C C . SER A 1 100 ? 1.704 -14.739 -3.937 1.00 98.88 100 SER A C 1
ATOM 709 O O . SER A 1 100 ? 1.327 -15.468 -3.020 1.00 98.88 100 SER A O 1
ATOM 711 N N . ALA A 1 101 ? 2.906 -14.162 -3.925 1.00 98.88 101 ALA A N 1
ATOM 712 C CA . ALA A 1 101 ? 3.854 -14.377 -2.840 1.00 98.88 101 ALA A CA 1
ATOM 713 C C . ALA A 1 101 ? 3.353 -13.801 -1.505 1.00 98.88 101 ALA A C 1
ATOM 715 O O . ALA A 1 101 ? 3.525 -14.427 -0.455 1.00 98.88 101 ALA A O 1
ATOM 716 N N . ALA A 1 102 ? 2.711 -12.629 -1.527 1.00 98.88 102 ALA A N 1
ATOM 717 C CA . ALA A 1 102 ? 2.098 -12.043 -0.339 1.00 98.88 102 ALA A CA 1
ATOM 718 C C . ALA A 1 102 ? 0.941 -12.913 0.168 1.00 98.88 102 ALA A C 1
ATOM 720 O O . ALA A 1 102 ? 0.856 -13.166 1.366 1.00 98.88 102 ALA A O 1
ATOM 721 N N . ALA A 1 103 ? 0.119 -13.451 -0.731 1.00 98.75 103 ALA A N 1
ATOM 722 C CA . ALA A 1 103 ? -0.981 -14.344 -0.390 1.00 98.75 103 ALA A CA 1
ATOM 723 C C . ALA A 1 103 ? -0.496 -15.587 0.368 1.00 98.7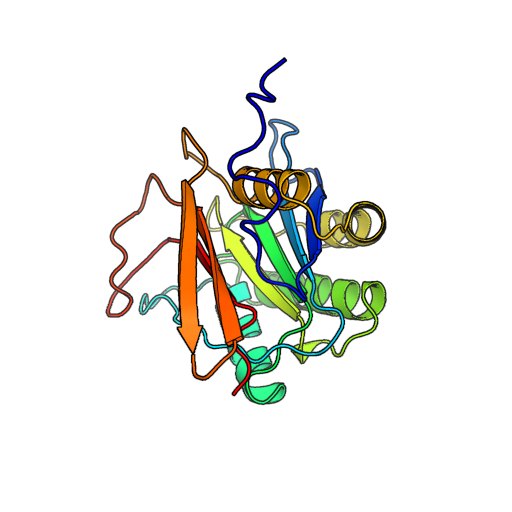5 103 ALA A C 1
ATOM 725 O O . ALA A 1 103 ? -0.982 -15.882 1.461 1.00 98.75 103 ALA A O 1
ATOM 726 N N . VAL A 1 104 ? 0.556 -16.236 -0.144 1.00 98.69 104 VAL A N 1
ATOM 727 C CA . VAL A 1 104 ? 1.238 -17.347 0.542 1.00 98.69 104 VAL A CA 1
ATOM 728 C C . VAL A 1 104 ? 1.822 -16.896 1.882 1.00 98.69 104 VAL A C 1
ATOM 730 O O . VAL A 1 104 ? 1.663 -17.57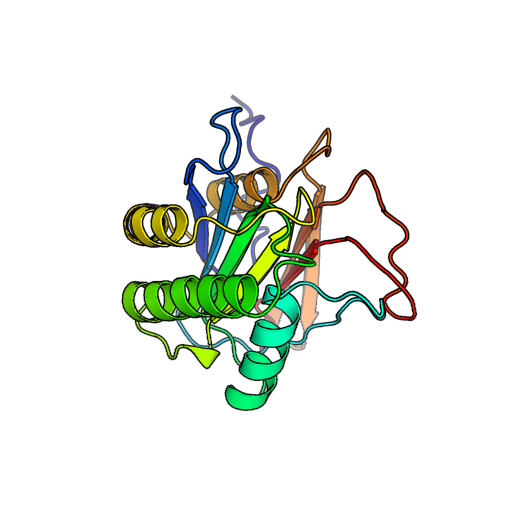8 2.892 1.00 98.69 104 VAL A O 1
ATOM 733 N N . THR A 1 105 ? 2.475 -15.731 1.915 1.00 98.75 105 THR A N 1
ATOM 734 C CA . THR A 1 105 ? 3.113 -15.212 3.133 1.00 98.75 105 THR A CA 1
ATOM 735 C C . THR A 1 105 ? 2.101 -14.929 4.237 1.00 98.75 105 THR A C 1
ATOM 737 O O . THR A 1 105 ? 2.407 -15.187 5.396 1.00 98.75 105 THR A O 1
ATOM 740 N N . PHE A 1 106 ? 0.913 -14.423 3.913 1.00 98.25 106 PHE A N 1
ATOM 741 C CA . PHE A 1 106 ? -0.094 -14.005 4.895 1.00 98.25 106 PHE A CA 1
ATOM 742 C C . PHE A 1 106 ? -1.265 -14.986 5.045 1.00 98.25 106 PHE A C 1
ATOM 744 O O . PHE A 1 106 ? -2.150 -14.743 5.859 1.00 98.25 106 PHE A O 1
ATOM 751 N N . GLY A 1 107 ? -1.253 -16.112 4.323 1.00 97.81 107 GLY A N 1
ATOM 752 C CA . GLY A 1 107 ? -2.293 -17.140 4.425 1.00 97.81 107 GLY A CA 1
ATOM 753 C C . GLY A 1 107 ? -3.663 -16.625 3.979 1.00 97.81 107 GLY A C 1
ATOM 754 O O . GLY A 1 107 ? -4.646 -16.761 4.707 1.00 97.81 107 GLY A O 1
ATOM 755 N N . CYS A 1 108 ? -3.710 -15.981 2.814 1.00 98.38 108 CYS A N 1
ATOM 756 C CA . CYS A 1 108 ? -4.933 -15.459 2.208 1.00 98.38 108 CYS A CA 1
ATOM 757 C C . CYS A 1 108 ? -5.017 -15.833 0.726 1.00 98.38 108 CYS A C 1
ATOM 759 O O . CYS A 1 108 ? -4.058 -16.354 0.150 1.00 98.38 108 CYS A O 1
ATOM 761 N N . GLU A 1 109 ? -6.164 -15.576 0.107 1.00 98.25 109 GLU A N 1
ATOM 762 C CA . GLU A 1 109 ? -6.327 -15.781 -1.327 1.00 98.25 109 GLU A CA 1
ATOM 763 C C . GLU A 1 109 ? -5.572 -14.707 -2.119 1.00 98.25 109 GLU A C 1
ATOM 765 O O . GLU A 1 109 ? -5.467 -13.551 -1.711 1.00 98.25 109 GLU A O 1
ATOM 770 N N . THR A 1 110 ? -5.076 -15.050 -3.312 1.00 98.56 110 THR A N 1
ATOM 771 C CA . THR A 1 110 ? -4.327 -14.075 -4.137 1.00 98.56 110 THR A CA 1
ATOM 772 C C . THR A 1 110 ? -5.162 -12.838 -4.463 1.00 98.56 110 THR A C 1
ATOM 774 O O . THR A 1 110 ? -4.641 -11.725 -4.453 1.00 98.56 110 THR A O 1
ATOM 777 N N . HIS A 1 111 ? -6.465 -13.020 -4.691 1.00 98.25 111 HIS A N 1
ATOM 778 C CA . HIS A 1 111 ? -7.391 -11.927 -4.976 1.00 98.25 111 HIS A CA 1
ATOM 779 C C . HIS A 1 111 ? -7.798 -11.112 -3.733 1.00 98.25 111 HIS A C 1
ATOM 781 O O . HIS A 1 111 ? -8.533 -10.142 -3.868 1.00 98.25 111 HIS A O 1
ATOM 787 N N . GLU A 1 112 ? -7.305 -11.457 -2.539 1.00 98.56 112 GLU A N 1
ATOM 788 C CA . GLU A 1 112 ? -7.421 -10.640 -1.323 1.00 98.56 112 GLU A CA 1
ATOM 789 C C . GLU A 1 112 ? -6.185 -9.742 -1.102 1.00 98.56 112 GLU A C 1
ATOM 791 O O . GLU A 1 112 ? -6.122 -9.014 -0.108 1.00 98.56 112 GLU A O 1
ATOM 796 N N . VAL A 1 113 ? -5.203 -9.760 -2.016 1.00 98.81 113 VAL A N 1
ATOM 797 C CA . VAL A 1 113 ? -4.003 -8.906 -1.965 1.00 98.81 113 VAL A CA 1
ATOM 798 C C . VAL A 1 113 ? -4.099 -7.758 -2.962 1.00 98.81 113 VAL A C 1
ATOM 800 O O . VAL A 1 113 ? -4.203 -7.981 -4.159 1.00 98.81 113 VAL A O 1
ATOM 803 N N . PHE A 1 114 ? -4.035 -6.521 -2.494 1.00 98.44 114 PHE A N 1
ATOM 804 C CA . PHE A 1 114 ? -4.310 -5.319 -3.276 1.00 98.44 114 PHE A CA 1
ATOM 805 C C . PHE A 1 114 ? -3.005 -4.548 -3.520 1.00 98.44 114 PHE A C 1
ATOM 807 O O . PHE A 1 114 ? -2.452 -3.964 -2.580 1.00 98.44 114 PHE A O 1
ATOM 814 N N . PRO A 1 115 ? -2.435 -4.584 -4.741 1.00 98.44 115 PRO A N 1
ATOM 815 C CA . PRO A 1 115 ? -1.159 -3.945 -5.022 1.00 98.44 115 PRO A CA 1
ATOM 816 C C . PRO A 1 115 ? -1.315 -2.452 -5.332 1.00 98.44 115 PRO A C 1
ATOM 818 O O . PRO A 1 115 ? -2.231 -2.010 -6.022 1.00 98.44 115 PRO A O 1
ATOM 821 N N . SER A 1 116 ? -0.342 -1.654 -4.905 1.00 97.81 116 SER A N 1
ATOM 822 C CA . SER A 1 116 ? -0.200 -0.248 -5.290 1.00 97.81 116 SER A CA 1
ATOM 823 C C . SER A 1 116 ? 1.268 0.098 -5.528 1.00 97.81 116 SER A C 1
ATOM 825 O O . SER A 1 116 ? 2.154 -0.347 -4.804 1.00 97.81 116 SER A O 1
ATOM 827 N N . SER A 1 117 ? 1.540 0.932 -6.531 1.00 97.94 117 SER A N 1
ATOM 828 C CA . SER A 1 117 ? 2.907 1.332 -6.886 1.00 97.94 117 SER A CA 1
ATOM 829 C C . SER A 1 117 ? 2.984 2.830 -7.143 1.00 97.94 117 SER A C 1
ATOM 831 O O . SER A 1 117 ? 2.063 3.437 -7.694 1.00 97.94 117 SER A O 1
ATOM 833 N N . THR A 1 118 ? 4.098 3.456 -6.770 1.00 97.12 118 THR A N 1
ATOM 834 C CA . THR A 1 118 ? 4.326 4.879 -7.039 1.00 97.12 118 THR A CA 1
ATOM 835 C C . THR A 1 118 ? 5.805 5.201 -7.230 1.00 97.12 118 THR A C 1
ATOM 837 O O . THR A 1 118 ? 6.659 4.725 -6.492 1.00 97.12 118 THR A O 1
ATOM 840 N N . GLY A 1 119 ? 6.143 6.041 -8.205 1.00 95.81 119 GLY A N 1
ATOM 841 C CA . GLY A 1 119 ? 7.532 6.394 -8.495 1.00 95.81 119 GLY A CA 1
ATOM 842 C C . GLY A 1 119 ? 7.769 6.611 -9.980 1.00 95.81 119 GLY A C 1
ATOM 843 O O . GLY A 1 119 ? 6.942 7.219 -10.655 1.00 95.81 119 GLY A O 1
ATOM 844 N N . ILE A 1 120 ? 8.905 6.126 -10.475 1.00 95.88 120 ILE A N 1
ATOM 845 C CA . ILE A 1 120 ? 9.318 6.311 -11.869 1.00 95.88 120 ILE A CA 1
ATOM 846 C C . ILE A 1 120 ? 8.423 5.472 -12.802 1.00 95.88 120 ILE A C 1
ATOM 848 O O . ILE A 1 120 ? 8.139 4.309 -12.513 1.00 95.88 120 ILE A O 1
ATOM 852 N N . ILE A 1 121 ? 7.963 6.074 -13.905 1.00 96.62 121 ILE A N 1
ATOM 853 C CA . ILE A 1 121 ? 7.162 5.438 -14.969 1.00 96.62 121 ILE A CA 1
ATOM 854 C C . ILE A 1 121 ? 8.101 4.850 -16.035 1.00 96.62 121 ILE A C 1
ATOM 856 O O . ILE A 1 121 ? 9.158 5.415 -16.299 1.00 96.62 121 ILE A O 1
ATOM 860 N N . GLY A 1 122 ? 7.711 3.737 -16.664 1.00 95.75 122 GLY A N 1
ATOM 861 C CA . GLY A 1 122 ? 8.446 3.110 -17.770 1.00 95.75 122 GLY A CA 1
ATOM 862 C C . GLY A 1 122 ? 9.598 2.197 -17.341 1.00 95.75 122 GLY A C 1
ATOM 863 O O . GLY A 1 122 ? 10.282 1.638 -18.192 1.00 95.75 122 GLY A O 1
ATOM 864 N N . VAL A 1 123 ? 9.808 2.019 -16.035 1.00 97.44 123 VAL A N 1
ATOM 865 C CA . VAL A 1 123 ? 10.841 1.135 -15.481 1.00 97.44 123 VAL A CA 1
ATOM 866 C C . VAL A 1 123 ? 10.188 -0.164 -14.998 1.00 97.44 123 VAL A C 1
ATOM 868 O O . VAL A 1 123 ? 9.283 -0.090 -14.161 1.00 97.44 123 VAL A O 1
ATOM 871 N N . PRO A 1 124 ? 10.622 -1.347 -15.475 1.00 97.44 124 PRO A N 1
ATOM 872 C CA . PRO A 1 124 ? 10.120 -2.630 -14.987 1.00 97.44 124 PRO A CA 1
ATOM 873 C C . PRO A 1 124 ? 10.229 -2.752 -13.464 1.00 97.44 124 PRO A C 1
ATOM 875 O O . PRO A 1 124 ? 11.222 -2.331 -12.871 1.00 97.44 124 PRO A O 1
ATOM 878 N N . LEU A 1 125 ? 9.197 -3.303 -12.825 1.00 98.44 125 LEU A N 1
ATOM 879 C CA . LEU A 1 125 ? 9.203 -3.558 -11.387 1.00 98.44 125 LEU A CA 1
ATOM 880 C C . LEU A 1 125 ? 10.098 -4.775 -11.086 1.00 98.44 125 LEU A C 1
ATOM 882 O O . LEU A 1 125 ? 9.813 -5.843 -11.629 1.00 98.44 125 LEU A O 1
ATOM 886 N N . PRO A 1 126 ? 11.124 -4.658 -10.223 1.00 97.81 126 PRO A N 1
ATOM 887 C CA . PRO A 1 126 ? 11.879 -5.816 -9.744 1.00 97.81 126 PRO A CA 1
ATOM 888 C C . PRO A 1 126 ? 11.021 -6.594 -8.732 1.00 97.81 126 PRO A C 1
ATOM 890 O O . PRO A 1 126 ? 11.045 -6.324 -7.532 1.00 97.81 126 PRO A O 1
ATOM 893 N N . ALA A 1 127 ? 10.170 -7.506 -9.204 1.00 98.56 127 ALA A N 1
ATOM 894 C CA . ALA A 1 127 ? 9.255 -8.253 -8.335 1.00 98.56 127 ALA A CA 1
ATOM 895 C C . ALA A 1 127 ? 10.010 -9.140 -7.338 1.00 98.56 127 ALA A C 1
ATOM 897 O O . ALA A 1 127 ? 9.623 -9.239 -6.174 1.00 98.56 127 ALA A O 1
ATOM 898 N N . GLU A 1 128 ? 11.133 -9.717 -7.757 1.00 98.56 128 GLU A N 1
ATOM 899 C CA . GLU A 1 128 ? 11.901 -10.671 -6.967 1.00 98.56 128 GLU A CA 1
ATOM 900 C C . GLU A 1 128 ? 12.425 -10.077 -5.653 1.00 98.56 128 GLU A C 1
ATOM 902 O O . GLU A 1 128 ? 12.491 -10.786 -4.647 1.00 98.56 128 GLU A O 1
ATOM 907 N N . ILE A 1 129 ? 12.770 -8.783 -5.624 1.00 98.50 129 ILE A N 1
ATOM 908 C CA . ILE A 1 129 ? 13.246 -8.133 -4.393 1.00 98.50 129 ILE A CA 1
ATOM 909 C C . ILE A 1 129 ? 12.091 -7.852 -3.427 1.00 98.50 129 ILE A C 1
ATOM 911 O O . ILE A 1 129 ? 12.261 -7.979 -2.217 1.00 98.50 129 ILE A O 1
ATOM 915 N N . LEU A 1 130 ? 10.897 -7.550 -3.951 1.00 98.81 130 LEU A N 1
ATOM 916 C CA . LEU A 1 130 ? 9.687 -7.394 -3.144 1.00 98.81 130 LEU A CA 1
ATOM 917 C C . LEU A 1 130 ? 9.257 -8.733 -2.542 1.00 98.81 130 LEU A C 1
ATOM 919 O O . LEU A 1 130 ? 8.986 -8.809 -1.345 1.00 98.81 130 LEU A O 1
ATOM 923 N N . VAL A 1 131 ? 9.275 -9.801 -3.345 1.00 98.88 131 VAL A N 1
ATOM 924 C CA . VAL A 1 131 ? 8.962 -11.166 -2.898 1.00 98.88 131 VAL A CA 1
ATOM 925 C C . VAL A 1 131 ? 9.890 -11.596 -1.760 1.00 98.88 131 VAL A C 1
ATOM 927 O O . VAL A 1 131 ? 9.423 -12.081 -0.730 1.00 98.88 131 VAL A O 1
ATOM 930 N N . ARG A 1 132 ? 11.203 -11.358 -1.890 1.00 98.75 132 ARG A N 1
ATOM 931 C CA . ARG A 1 132 ? 12.188 -11.674 -0.837 1.00 98.75 132 ARG A CA 1
ATOM 932 C C . ARG A 1 132 ? 12.010 -10.850 0.440 1.00 98.75 132 ARG A C 1
ATOM 934 O O . ARG A 1 132 ? 12.445 -11.297 1.497 1.00 98.75 132 ARG A O 1
ATOM 941 N N . ALA A 1 133 ? 11.394 -9.672 0.360 1.00 98.69 133 ALA A N 1
ATOM 942 C CA . ALA A 1 133 ? 11.171 -8.796 1.508 1.00 98.69 133 ALA A CA 1
ATOM 943 C C . ALA A 1 133 ? 9.923 -9.172 2.334 1.00 98.69 133 ALA A C 1
ATOM 945 O O . ALA A 1 133 ? 9.804 -8.756 3.488 1.00 98.69 133 ALA A O 1
ATOM 946 N N . LEU A 1 134 ? 9.005 -9.975 1.780 1.00 98.81 134 LEU A N 1
ATOM 947 C CA . LEU A 1 134 ? 7.747 -10.358 2.433 1.00 98.81 134 LEU A CA 1
ATOM 948 C C . LEU A 1 134 ? 7.918 -11.065 3.792 1.00 98.81 134 LEU A C 1
ATOM 950 O O . LEU A 1 134 ? 7.1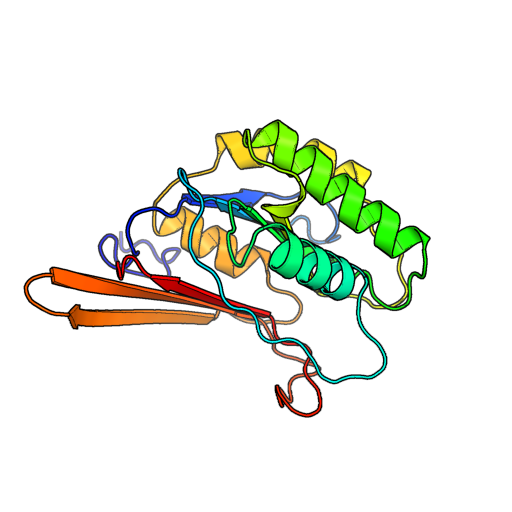96 -10.691 4.718 1.00 98.81 134 LEU A O 1
ATOM 954 N N . PRO A 1 135 ? 8.857 -12.018 3.985 1.00 98.69 135 PRO A N 1
ATOM 955 C CA . PRO A 1 135 ? 9.055 -12.650 5.292 1.00 98.69 135 PRO A CA 1
ATOM 956 C C . PRO A 1 135 ? 9.434 -11.649 6.389 1.00 98.69 135 PRO A C 1
ATOM 958 O O . PRO A 1 135 ? 8.846 -11.669 7.469 1.00 98.69 135 PRO A O 1
ATOM 961 N N . ALA A 1 136 ? 10.349 -10.720 6.093 1.00 98.50 136 ALA A N 1
ATOM 962 C CA . ALA A 1 136 ? 10.740 -9.666 7.029 1.00 98.50 136 ALA A CA 1
ATOM 963 C C . ALA A 1 136 ? 9.572 -8.713 7.325 1.00 98.50 136 ALA A C 1
ATOM 965 O O . ALA A 1 136 ? 9.379 -8.286 8.462 1.00 98.50 136 ALA A O 1
ATOM 966 N N . ALA A 1 137 ? 8.755 -8.407 6.314 1.00 98.38 137 ALA A N 1
ATOM 967 C CA . ALA A 1 137 ? 7.577 -7.573 6.500 1.00 98.38 137 ALA A CA 1
ATOM 968 C C . ALA A 1 137 ? 6.520 -8.263 7.384 1.00 98.38 137 ALA A C 1
ATOM 970 O O . ALA A 1 137 ? 5.942 -7.617 8.256 1.00 98.38 137 ALA A O 1
ATOM 971 N N . ARG A 1 138 ? 6.325 -9.583 7.239 1.00 98.44 138 ARG A N 1
ATOM 972 C CA . ARG A 1 138 ? 5.477 -10.380 8.142 1.00 98.44 138 ARG A CA 1
ATOM 973 C C . ARG A 1 138 ? 6.003 -10.369 9.575 1.00 98.44 138 ARG A C 1
ATOM 975 O O . ARG A 1 138 ? 5.223 -10.193 10.505 1.00 98.44 138 ARG A O 1
ATOM 982 N N . GLU A 1 139 ? 7.311 -10.524 9.764 1.00 98.31 139 GLU A N 1
ATOM 983 C CA . GLU A 1 139 ? 7.929 -10.494 11.094 1.00 98.31 139 GLU A CA 1
ATOM 984 C C . GLU A 1 139 ? 7.730 -9.143 11.797 1.00 98.31 139 GLU A C 1
ATOM 986 O O . GLU A 1 139 ? 7.493 -9.108 13.007 1.00 98.31 139 GLU A O 1
ATOM 991 N N . GLN A 1 140 ? 7.767 -8.040 11.043 1.00 97.19 140 GLN A N 1
ATOM 992 C CA . GLN A 1 140 ? 7.609 -6.674 11.556 1.00 97.19 140 GLN A CA 1
ATOM 993 C C . GLN A 1 140 ? 6.151 -6.213 11.693 1.00 97.19 140 GLN A C 1
ATOM 995 O O . GLN A 1 140 ? 5.910 -5.188 12.331 1.00 97.19 140 GLN A O 1
ATOM 1000 N N . ALA A 1 141 ? 5.187 -6.946 11.129 1.00 98.19 141 ALA A N 1
ATOM 1001 C CA . ALA A 1 141 ? 3.782 -6.552 11.115 1.00 98.19 141 ALA A CA 1
ATOM 1002 C C . ALA A 1 141 ? 3.215 -6.408 12.534 1.00 98.19 141 ALA A C 1
ATOM 1004 O O . ALA A 1 141 ? 3.151 -7.379 13.291 1.00 98.19 141 ALA A O 1
ATOM 1005 N N . ARG A 1 142 ? 2.808 -5.196 12.923 1.00 97.75 142 ARG A N 1
ATOM 1006 C CA . ARG A 1 142 ? 2.204 -4.929 14.240 1.00 97.75 142 ARG A CA 1
ATOM 1007 C C . ARG A 1 142 ? 1.067 -3.918 14.133 1.00 97.75 142 ARG A C 1
ATOM 1009 O O . ARG A 1 142 ? 1.079 -3.036 13.277 1.00 97.75 142 ARG A O 1
ATOM 1016 N N . ALA A 1 143 ? 0.103 -4.027 15.042 1.00 96.94 143 ALA A N 1
ATOM 1017 C CA . ALA A 1 143 ? -0.990 -3.070 15.208 1.00 96.94 143 ALA A CA 1
ATOM 1018 C C . ALA A 1 143 ? -0.556 -1.914 16.129 1.00 96.94 143 ALA A C 1
ATOM 1020 O O . ALA A 1 143 ? -1.045 -1.788 17.248 1.00 96.94 143 ALA A O 1
ATOM 1021 N N . THR A 1 144 ? 0.425 -1.110 15.700 1.00 96.94 144 THR A N 1
ATOM 1022 C CA . THR A 1 144 ? 0.931 0.022 16.498 1.00 96.94 144 THR A CA 1
ATOM 1023 C C . THR A 1 144 ? 1.113 1.290 15.670 1.00 96.94 144 THR A C 1
ATOM 1025 O O . THR A 1 144 ? 1.278 1.248 14.445 1.00 96.94 144 THR A O 1
ATOM 1028 N N . THR A 1 145 ? 1.108 2.444 16.338 1.00 96.31 145 THR A N 1
ATOM 1029 C CA . THR A 1 145 ? 1.318 3.749 15.695 1.00 96.31 145 THR A CA 1
ATOM 1030 C C . THR A 1 145 ? 2.725 3.918 15.140 1.00 96.31 145 THR A C 1
ATOM 1032 O O . THR A 1 145 ? 2.902 4.651 14.164 1.00 96.31 145 THR A O 1
ATOM 1035 N N . GLU A 1 146 ? 3.721 3.221 15.692 1.00 96.69 146 GLU A N 1
ATOM 1036 C CA . GLU A 1 146 ? 5.074 3.156 15.135 1.00 96.69 146 GLU A CA 1
ATOM 1037 C C . GLU A 1 146 ? 5.049 2.511 13.748 1.00 96.69 146 GLU A C 1
ATOM 1039 O O . GLU A 1 146 ? 5.579 3.091 12.799 1.00 96.69 146 GLU A O 1
ATOM 1044 N N . GLN A 1 147 ? 4.388 1.356 13.602 1.00 97.75 147 GLN A N 1
ATOM 1045 C CA . GLN A 1 147 ? 4.308 0.668 12.312 1.00 97.75 147 GLN A CA 1
ATOM 1046 C C . GLN A 1 147 ? 3.402 1.391 11.314 1.00 97.75 147 GLN A C 1
ATOM 1048 O O . GLN A 1 147 ? 3.728 1.463 10.130 1.00 97.75 147 GLN A O 1
ATOM 1053 N N . PHE A 1 148 ? 2.324 2.028 11.776 1.00 98.19 148 PHE A N 1
ATOM 1054 C CA . PHE A 1 148 ? 1.545 2.936 10.932 1.00 98.19 148 PHE A CA 1
ATOM 1055 C C . PHE A 1 148 ? 2.393 4.123 10.438 1.00 98.19 148 PHE A C 1
ATOM 1057 O O . PHE A 1 148 ? 2.342 4.501 9.265 1.00 98.19 148 PHE A O 1
ATOM 1064 N N . SER A 1 149 ? 3.231 4.690 11.312 1.00 97.56 149 SER A N 1
ATOM 1065 C CA . SER A 1 149 ? 4.155 5.768 10.942 1.00 97.56 149 SER A CA 1
ATOM 1066 C C . SER A 1 149 ? 5.223 5.287 9.956 1.00 97.56 149 SER A C 1
ATOM 1068 O O . SER A 1 149 ? 5.572 6.018 9.024 1.00 97.56 149 SER A O 1
ATOM 1070 N N . ALA A 1 150 ? 5.716 4.056 10.117 1.00 98.12 150 ALA A N 1
ATOM 1071 C CA . ALA A 1 150 ? 6.633 3.417 9.178 1.00 98.12 150 ALA A CA 1
ATOM 1072 C C . ALA A 1 150 ? 5.975 3.211 7.804 1.00 98.12 150 ALA A C 1
ATOM 1074 O O . ALA A 1 150 ? 6.557 3.608 6.792 1.00 98.12 150 ALA A O 1
ATOM 1075 N N . PHE A 1 151 ? 4.735 2.708 7.764 1.00 98.62 151 PHE A N 1
ATOM 1076 C CA . PHE A 1 151 ? 3.929 2.592 6.545 1.00 98.62 151 PHE A CA 1
ATOM 1077 C C . PHE A 1 151 ? 3.791 3.947 5.836 1.00 98.62 151 PHE A C 1
ATOM 1079 O O . PHE A 1 151 ? 4.163 4.085 4.667 1.00 98.62 151 PHE A O 1
ATOM 1086 N N . ALA A 1 152 ? 3.354 4.984 6.560 1.00 98.38 152 ALA A N 1
ATOM 1087 C CA . ALA A 1 152 ? 3.160 6.327 6.009 1.00 98.38 152 ALA A CA 1
ATOM 1088 C C . ALA A 1 152 ? 4.455 6.938 5.439 1.00 98.38 152 ALA A C 1
ATOM 1090 O O . ALA A 1 152 ? 4.406 7.722 4.490 1.00 98.38 152 ALA A O 1
ATOM 1091 N N . ARG A 1 153 ? 5.622 6.581 5.993 1.00 98.12 153 ARG A N 1
ATOM 1092 C CA . ARG A 1 153 ? 6.944 6.993 5.487 1.00 98.12 153 ARG A CA 1
ATOM 1093 C C . ARG A 1 153 ? 7.397 6.168 4.283 1.00 98.12 153 ARG A C 1
ATOM 1095 O O . ARG A 1 153 ? 7.983 6.724 3.353 1.00 98.12 153 ARG A O 1
ATOM 1102 N N . ALA A 1 154 ? 7.134 4.866 4.281 1.00 98.38 154 ALA A N 1
ATOM 1103 C CA . ALA A 1 154 ? 7.582 3.961 3.229 1.00 98.38 154 ALA A CA 1
ATOM 1104 C C . ALA A 1 154 ? 6.876 4.216 1.892 1.00 98.38 154 ALA A C 1
ATOM 1106 O O . ALA A 1 154 ? 7.500 4.063 0.844 1.00 98.38 154 ALA A O 1
ATOM 1107 N N . ILE A 1 155 ? 5.627 4.694 1.894 1.00 98.12 155 ILE A N 1
ATOM 1108 C CA . ILE A 1 155 ? 4.896 5.014 0.653 1.00 98.12 155 ILE A CA 1
ATOM 1109 C C . ILE A 1 155 ? 5.368 6.313 -0.032 1.00 98.12 155 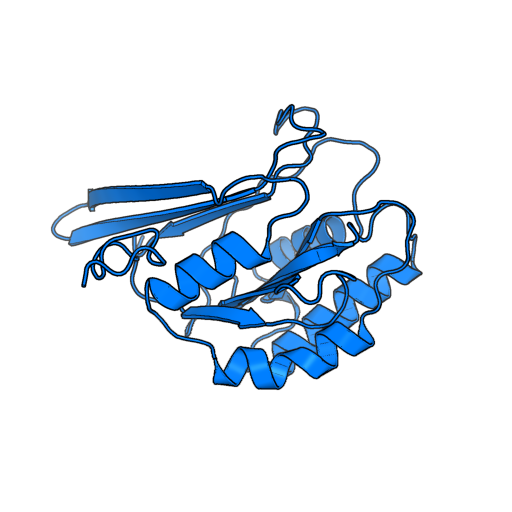ILE A C 1
ATOM 1111 O O . ILE A 1 155 ? 4.964 6.606 -1.159 1.00 98.12 155 ILE A O 1
ATOM 1115 N N . LEU A 1 156 ? 6.220 7.110 0.622 1.00 97.25 156 LEU A N 1
ATOM 1116 C CA . LEU A 1 156 ? 6.656 8.417 0.123 1.00 97.25 156 LEU A CA 1
ATOM 1117 C C . LEU A 1 156 ? 7.591 8.330 -1.090 1.00 97.25 156 LEU A C 1
ATOM 1119 O O . LEU A 1 156 ? 8.356 7.379 -1.258 1.00 97.25 156 LEU A O 1
ATOM 1123 N N . THR A 1 157 ? 7.566 9.391 -1.902 1.00 95.06 157 THR A N 1
ATOM 1124 C CA . THR A 1 157 ? 8.486 9.602 -3.036 1.00 95.06 157 THR A CA 1
ATOM 1125 C C . THR A 1 157 ? 9.229 10.933 -2.896 1.00 95.06 157 THR A C 1
ATOM 1127 O O . THR A 1 157 ? 10.154 11.027 -2.100 1.00 95.06 157 THR A O 1
ATOM 1130 N N . THR A 1 158 ? 8.808 11.971 -3.623 1.00 93.75 158 THR A N 1
ATOM 1131 C CA . THR A 1 158 ? 9.324 13.347 -3.541 1.00 93.75 158 THR A CA 1
ATOM 1132 C C . THR A 1 158 ? 8.716 14.149 -2.388 1.00 93.75 158 THR A C 1
ATOM 1134 O O . THR A 1 158 ? 9.009 15.327 -2.207 1.00 93.75 158 THR A O 1
ATOM 1137 N N . ASP A 1 159 ? 7.842 13.519 -1.612 1.00 95.19 159 ASP A N 1
ATOM 1138 C CA . ASP A 1 159 ? 7.236 14.067 -0.415 1.00 95.19 159 ASP A CA 1
ATOM 1139 C C . ASP A 1 159 ? 8.288 14.511 0.613 1.00 95.19 159 ASP A C 1
ATOM 1141 O O . ASP A 1 159 ? 9.176 13.745 0.975 1.00 95.19 159 ASP A O 1
ATOM 1145 N N . THR A 1 160 ? 8.136 15.719 1.160 1.00 94.06 160 THR A N 1
ATOM 1146 C CA . THR A 1 160 ? 9.024 16.233 2.221 1.00 94.06 160 THR A CA 1
ATOM 1147 C C . THR A 1 160 ? 8.621 15.774 3.623 1.00 94.06 160 THR A C 1
ATOM 1149 O O . THR A 1 160 ? 9.445 15.770 4.534 1.00 94.06 160 THR A O 1
ATOM 1152 N N . LYS A 1 161 ? 7.357 15.374 3.809 1.00 95.00 161 LYS A N 1
ATOM 1153 C CA . LYS A 1 161 ? 6.803 14.879 5.076 1.00 95.00 161 LYS A CA 1
ATOM 1154 C C . LYS A 1 161 ? 5.693 13.840 4.855 1.00 95.00 161 LYS A C 1
ATOM 1156 O O . LYS A 1 161 ? 4.985 13.939 3.840 1.00 95.00 161 LYS A O 1
ATOM 1161 N N . PRO A 1 162 ? 5.510 12.881 5.785 1.00 96.56 162 PRO A N 1
ATOM 1162 C CA . PRO A 1 162 ? 4.327 12.022 5.827 1.00 96.56 162 PRO A CA 1
ATOM 1163 C C . PRO A 1 162 ? 3.040 12.839 5.965 1.00 96.56 162 PRO A C 1
ATOM 1165 O O . PRO A 1 162 ? 3.061 13.925 6.548 1.00 96.56 162 PRO A O 1
ATOM 1168 N N . LYS A 1 163 ? 1.926 12.312 5.450 1.00 97.06 163 LYS A N 1
ATOM 1169 C CA . LYS A 1 163 ? 0.589 12.881 5.662 1.00 97.06 163 LYS A CA 1
ATOM 1170 C C . LYS A 1 163 ? -0.306 11.823 6.283 1.00 97.06 163 LYS A C 1
ATOM 1172 O O . LYS A 1 163 ? -0.552 10.790 5.663 1.00 97.06 163 LYS A O 1
ATOM 1177 N N . VAL A 1 164 ? -0.764 12.090 7.499 1.00 97.81 164 VAL A N 1
ATOM 1178 C CA . VAL A 1 164 ? -1.678 11.221 8.238 1.00 97.81 164 VAL A CA 1
ATOM 1179 C C . VAL A 1 164 ? -2.778 12.052 8.883 1.00 97.81 164 VAL A C 1
ATOM 1181 O O . VAL A 1 164 ? -2.576 13.238 9.149 1.00 97.81 164 VAL A O 1
ATOM 1184 N N . ALA A 1 165 ? -3.928 11.438 9.128 1.00 96.81 165 ALA A N 1
ATOM 1185 C CA . ALA A 1 165 ? -5.037 12.042 9.855 1.00 96.81 165 ALA A CA 1
ATOM 1186 C C . ALA A 1 165 ? -5.835 10.958 10.583 1.00 96.81 165 ALA A C 1
ATOM 1188 O O . ALA A 1 165 ? -5.869 9.810 10.138 1.00 96.81 165 ALA A O 1
ATOM 1189 N N . THR A 1 166 ? -6.494 11.329 11.676 1.00 97.31 166 THR A N 1
ATOM 1190 C CA . THR A 1 166 ? -7.388 10.441 12.426 1.00 97.31 166 THR A CA 1
ATOM 1191 C C . THR A 1 166 ? -8.667 11.161 12.806 1.00 97.31 166 THR A C 1
ATOM 1193 O O . THR A 1 166 ? -8.658 12.373 13.026 1.00 97.31 166 THR A O 1
ATOM 1196 N N . ALA A 1 167 ? -9.753 10.408 12.925 1.00 96.44 167 ALA A N 1
ATOM 1197 C CA . ALA A 1 167 ? -11.023 10.878 13.452 1.00 96.44 167 ALA A CA 1
ATOM 1198 C C . ALA A 1 167 ? -11.685 9.770 14.275 1.00 96.44 167 ALA A C 1
ATOM 1200 O O . ALA A 1 167 ? -11.454 8.585 14.039 1.00 96.44 167 ALA A O 1
ATOM 1201 N N . THR A 1 168 ? -12.536 10.173 15.211 1.00 96.62 168 THR A N 1
ATOM 1202 C CA . THR A 1 168 ? -13.366 9.265 16.001 1.00 96.62 168 THR A CA 1
ATOM 1203 C C . THR A 1 168 ? -14.807 9.731 15.899 1.00 96.62 168 THR A C 1
ATOM 1205 O O . THR A 1 168 ? -15.075 10.934 15.954 1.00 96.62 168 THR A O 1
ATOM 1208 N N . CYS A 1 169 ? -15.735 8.795 15.760 1.00 95.44 169 CYS A N 1
ATOM 1209 C CA . CYS A 1 169 ? -17.165 9.064 15.827 1.00 95.44 169 CYS A CA 1
ATOM 1210 C C . CYS A 1 169 ? -17.880 7.957 16.607 1.00 95.44 169 CYS A C 1
ATOM 1212 O O . CYS A 1 169 ? -17.285 6.941 16.963 1.00 95.44 169 CYS A O 1
ATOM 1214 N N . THR A 1 170 ? -19.162 8.163 16.887 1.00 95.75 170 THR A N 1
ATOM 1215 C CA . THR A 1 170 ? -20.020 7.151 17.506 1.00 95.75 170 THR A CA 1
ATOM 1216 C C . THR A 1 170 ? -21.033 6.680 16.473 1.00 95.75 170 THR A C 1
ATOM 1218 O O . THR A 1 170 ? -21.719 7.504 15.867 1.00 95.75 170 THR A O 1
ATOM 1221 N N . ILE A 1 171 ? -21.134 5.365 16.278 1.00 94.19 171 ILE A N 1
ATOM 1222 C CA . ILE A 1 171 ? -22.168 4.731 15.450 1.00 94.19 171 ILE A CA 1
ATOM 1223 C C . ILE A 1 171 ? -22.922 3.750 16.350 1.00 94.19 171 ILE A C 1
ATOM 1225 O O . ILE A 1 171 ? -22.346 2.779 16.837 1.00 94.19 171 ILE A O 1
ATOM 1229 N N . GLY A 1 172 ? -24.200 4.034 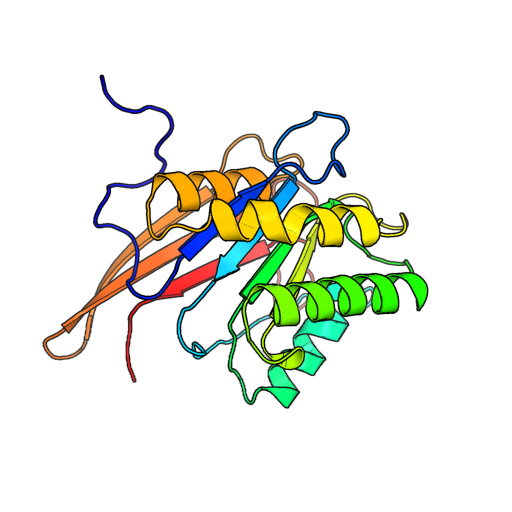16.614 1.00 90.62 172 GLY A N 1
ATOM 1230 C CA . GLY A 1 172 ? -24.956 3.328 17.651 1.00 90.62 172 GLY A CA 1
ATOM 1231 C C . GLY A 1 172 ? -24.363 3.587 19.039 1.00 90.62 172 GLY A C 1
ATOM 1232 O O . GLY A 1 172 ? -24.234 4.737 19.453 1.00 90.62 172 GLY A O 1
ATOM 1233 N N . ASP A 1 173 ? -23.988 2.522 19.742 1.00 91.88 173 ASP A N 1
ATOM 1234 C CA . ASP A 1 173 ? -23.329 2.534 21.054 1.00 91.88 173 ASP A CA 1
ATOM 1235 C C . ASP A 1 173 ? -21.808 2.295 20.977 1.00 91.88 173 ASP A C 1
ATOM 1237 O O . ASP A 1 173 ? -21.133 2.231 22.007 1.00 91.88 173 ASP A O 1
ATOM 1241 N N . LYS A 1 174 ? -21.244 2.184 19.766 1.00 93.62 174 LYS A N 1
ATOM 1242 C CA . LYS A 1 174 ? -19.825 1.875 19.550 1.00 93.62 174 LYS A CA 1
ATOM 1243 C C . LYS A 1 174 ? -19.028 3.112 19.156 1.00 93.62 174 LYS A C 1
ATOM 1245 O O . LYS A 1 174 ? -19.409 3.869 18.262 1.00 93.62 174 LYS A O 1
ATOM 1250 N N . THR A 1 175 ? -17.869 3.272 19.789 1.00 94.75 175 THR A N 1
ATOM 1251 C CA . THR A 1 175 ? -16.828 4.202 19.339 1.00 94.75 175 THR A CA 1
ATOM 1252 C C . THR A 1 175 ? -16.138 3.623 18.111 1.00 94.75 175 THR A C 1
ATOM 1254 O O . THR A 1 175 ? -15.560 2.542 18.181 1.00 94.75 175 THR A O 1
ATOM 1257 N N . VAL A 1 176 ? -16.177 4.366 17.010 1.00 96.56 176 VAL A N 1
ATOM 1258 C CA . VAL A 1 176 ? -15.548 4.033 15.732 1.00 96.56 176 VAL A CA 1
ATOM 1259 C C . VAL A 1 176 ? -14.345 4.936 15.519 1.00 96.56 176 VAL A C 1
ATOM 1261 O O . VAL A 1 176 ? -14.433 6.159 15.667 1.00 96.56 176 VAL A O 1
ATOM 1264 N N . ARG A 1 177 ? -13.222 4.335 15.140 1.00 97.12 177 ARG A N 1
ATOM 1265 C CA . ARG A 1 177 ? -11.980 5.024 14.801 1.00 97.12 177 ARG A CA 1
ATOM 1266 C C . ARG A 1 177 ? -11.760 4.992 13.298 1.00 97.12 177 ARG A C 1
ATOM 1268 O O . ARG A 1 177 ? -12.087 4.029 12.601 1.00 97.12 177 ARG A O 1
ATOM 1275 N N . ILE A 1 178 ? -11.168 6.067 12.803 1.00 97.81 178 ILE A N 1
ATOM 1276 C CA . ILE A 1 178 ? -10.767 6.228 11.413 1.00 97.81 178 ILE A CA 1
ATOM 1277 C C . ILE A 1 178 ? -9.330 6.731 11.418 1.00 97.81 178 ILE A C 1
ATOM 1279 O O . ILE A 1 178 ? -9.035 7.755 12.034 1.00 97.81 178 ILE A O 1
ATOM 1283 N N . ALA A 1 179 ? -8.446 6.043 10.703 1.00 98.00 179 ALA A N 1
ATOM 1284 C CA . ALA A 1 179 ? -7.079 6.490 10.466 1.00 98.00 179 ALA A CA 1
ATOM 1285 C C . ALA A 1 179 ? -6.802 6.519 8.967 1.00 98.00 179 ALA A C 1
ATOM 1287 O O . ALA A 1 179 ? -7.210 5.623 8.233 1.00 98.00 179 ALA A O 1
ATOM 1288 N N . GLY A 1 180 ? -6.094 7.540 8.505 1.00 97.81 180 GLY A N 1
ATOM 1289 C CA . GLY A 1 180 ? -5.739 7.689 7.104 1.00 97.81 180 GLY A CA 1
ATOM 1290 C C . GLY A 1 180 ? -4.282 8.068 6.918 1.00 97.81 180 GLY A C 1
ATOM 1291 O O . GLY A 1 180 ? -3.717 8.824 7.709 1.00 97.81 180 GLY A O 1
ATOM 1292 N N . ALA A 1 181 ? -3.684 7.559 5.847 1.00 98.00 181 ALA A N 1
ATOM 1293 C CA . ALA A 1 181 ? -2.353 7.934 5.392 1.00 98.00 181 ALA A CA 1
ATOM 1294 C C . ALA A 1 181 ? -2.381 8.181 3.884 1.00 98.00 181 ALA A C 1
ATOM 1296 O O . ALA A 1 181 ? -2.997 7.427 3.127 1.00 98.00 181 ALA A O 1
ATOM 1297 N N . CYS A 1 182 ? -1.701 9.229 3.428 1.00 96.81 182 CYS A N 1
ATOM 1298 C CA . CYS A 1 182 ? -1.580 9.506 2.004 1.00 96.81 182 CYS A CA 1
ATOM 1299 C C . CYS A 1 182 ? -0.184 9.988 1.618 1.00 96.81 182 CYS A C 1
ATOM 1301 O O . CYS A 1 182 ? 0.625 10.428 2.441 1.00 96.81 182 CYS A O 1
ATOM 1303 N N . LYS A 1 183 ? 0.094 9.907 0.319 1.00 95.88 183 LYS A N 1
ATOM 1304 C CA . LYS A 1 183 ? 1.307 10.443 -0.292 1.00 95.88 183 LYS A CA 1
ATOM 1305 C C . LYS A 1 183 ? 0.991 11.126 -1.607 1.00 95.88 183 LYS A C 1
ATOM 1307 O O . LYS A 1 183 ? 0.014 10.809 -2.287 1.00 95.88 183 LYS A O 1
ATOM 1312 N N . GLY A 1 184 ? 1.888 12.019 -1.988 1.00 91.81 184 GLY A N 1
ATOM 1313 C CA . GLY A 1 184 ? 1.761 12.864 -3.154 1.00 91.81 184 GLY A CA 1
ATOM 1314 C C . GLY A 1 184 ? 2.328 14.249 -2.873 1.00 91.81 184 GLY A C 1
ATOM 1315 O O . GLY A 1 184 ? 1.959 14.894 -1.892 1.00 91.81 184 GLY A O 1
ATOM 1316 N N . ALA A 1 185 ? 3.229 14.703 -3.739 1.00 88.56 185 ALA A N 1
ATOM 1317 C CA . ALA A 1 185 ? 3.832 16.037 -3.659 1.00 88.56 185 ALA A CA 1
ATOM 1318 C C . ALA A 1 185 ? 4.113 16.649 -5.040 1.00 88.56 185 ALA A C 1
ATOM 1320 O O . ALA A 1 185 ? 4.056 17.862 -5.195 1.00 88.56 185 ALA A O 1
ATOM 1321 N N . GLY A 1 186 ? 4.370 15.815 -6.051 1.00 81.75 186 GLY A N 1
ATOM 1322 C CA . GLY A 1 186 ? 4.410 16.198 -7.462 1.00 81.75 186 GLY A CA 1
ATOM 1323 C C . GLY A 1 186 ? 3.473 15.316 -8.283 1.00 81.75 186 GLY A C 1
ATOM 1324 O O . GLY A 1 186 ? 3.101 14.233 -7.829 1.00 81.75 186 GLY A O 1
ATOM 1325 N N . MET A 1 187 ? 3.082 15.784 -9.474 1.00 81.50 187 MET A N 1
ATOM 1326 C CA . MET A 1 187 ? 2.048 15.134 -10.297 1.00 81.50 187 MET A CA 1
ATOM 1327 C C . MET A 1 187 ? 0.704 15.002 -9.542 1.00 81.50 187 MET A C 1
ATOM 1329 O O . MET A 1 187 ? -0.027 14.025 -9.693 1.00 81.50 187 MET A O 1
ATOM 1333 N N . ILE A 1 188 ? 0.391 15.991 -8.693 1.00 70.38 188 ILE A N 1
ATOM 1334 C CA . ILE A 1 188 ? -0.798 16.011 -7.834 1.00 70.38 188 ILE A CA 1
ATOM 1335 C C . ILE A 1 188 ? -1.837 16.960 -8.410 1.00 70.38 188 ILE A C 1
ATOM 1337 O O . ILE A 1 188 ? -1.737 18.175 -8.286 1.00 70.38 188 ILE A O 1
ATOM 1341 N N . GLY A 1 189 ? -2.859 16.363 -9.006 1.00 63.56 189 GLY A N 1
ATOM 1342 C CA . GLY A 1 189 ? -4.131 17.003 -9.310 1.00 63.56 189 GLY A CA 1
ATOM 1343 C C . GLY A 1 189 ? -5.228 15.953 -9.233 1.00 63.56 189 GLY A C 1
ATOM 1344 O O . GLY A 1 189 ? -5.768 15.621 -10.281 1.00 63.56 189 GLY A O 1
ATOM 1345 N N . PRO A 1 190 ? -5.471 15.343 -8.050 1.00 56.72 190 PRO A N 1
ATOM 1346 C CA . PRO A 1 190 ? -6.341 14.192 -7.924 1.00 56.72 190 PRO A CA 1
ATOM 1347 C C . PRO A 1 190 ? -7.777 14.587 -8.229 1.00 56.72 190 PRO A C 1
ATOM 1349 O O . PRO A 1 190 ? -8.491 15.158 -7.413 1.00 56.72 190 PRO A O 1
ATOM 1352 N N . GLN A 1 191 ? -8.191 14.247 -9.430 1.00 62.53 191 GLN A N 1
ATOM 1353 C CA . GLN A 1 191 ? -9.561 14.243 -9.868 1.00 62.53 191 GLN A CA 1
ATOM 1354 C C . GLN A 1 191 ? -9.893 12.765 -10.050 1.00 62.53 191 GLN A C 1
ATOM 1356 O O . GLN A 1 191 ? -9.572 12.164 -11.073 1.00 62.53 191 GLN A O 1
ATOM 1361 N N . LEU A 1 192 ? -10.486 12.145 -9.022 1.00 59.88 192 LEU A N 1
ATOM 1362 C CA . LEU A 1 192 ? -10.929 10.739 -9.072 1.00 59.88 192 LEU A CA 1
ATOM 1363 C C . LEU A 1 192 ? -11.905 10.499 -10.248 1.00 59.88 192 LEU A C 1
ATOM 1365 O O . LEU A 1 192 ? -12.084 9.370 -10.692 1.00 59.88 192 LEU A O 1
ATOM 1369 N N . VAL A 1 193 ? -12.412 11.600 -10.819 1.00 48.38 193 VAL A N 1
ATOM 1370 C CA . VAL A 1 193 ? -12.844 11.784 -12.208 1.00 48.38 193 VAL A CA 1
ATOM 1371 C C . VAL A 1 193 ? -12.324 13.173 -12.670 1.00 48.38 193 VAL A C 1
ATOM 1373 O O . VAL A 1 193 ? -12.823 14.140 -12.096 1.00 48.38 193 VAL A O 1
ATOM 1376 N N . PRO A 1 194 ? -11.342 13.363 -13.600 1.00 40.38 194 PRO A N 1
ATOM 1377 C CA . PRO A 1 194 ? -10.759 12.422 -14.557 1.00 40.38 194 PRO A CA 1
ATOM 1378 C C . PRO A 1 194 ? -9.263 11.989 -14.416 1.00 40.38 194 PRO A C 1
ATOM 1380 O O . PRO A 1 194 ? -8.900 11.065 -15.135 1.00 40.38 194 PRO A O 1
ATOM 1383 N N . HIS A 1 195 ? -8.364 12.517 -13.561 1.00 42.97 195 HIS A N 1
ATOM 1384 C CA . HIS A 1 195 ? -6.939 12.064 -13.472 1.00 42.97 195 HIS A CA 1
ATOM 1385 C C . HIS A 1 195 ? -6.297 12.168 -12.060 1.00 42.97 195 HIS A C 1
ATOM 1387 O O . HIS A 1 195 ? -6.547 13.141 -11.368 1.00 42.97 195 HIS A O 1
ATOM 1393 N N . ALA A 1 196 ? -5.409 11.245 -11.629 1.00 53.97 196 ALA A N 1
ATOM 1394 C CA . ALA A 1 196 ? -4.607 11.370 -10.383 1.00 53.97 196 ALA A CA 1
ATOM 1395 C C . ALA A 1 196 ? -3.320 10.498 -10.301 1.00 53.97 196 ALA A C 1
ATOM 1397 O O . ALA A 1 196 ? -3.329 9.358 -10.767 1.00 53.97 196 ALA A O 1
ATOM 1398 N N . THR A 1 197 ? -2.287 10.998 -9.590 1.00 61.19 197 THR A N 1
ATOM 1399 C CA . THR A 1 197 ? -1.094 10.265 -9.083 1.00 61.19 197 THR A CA 1
ATOM 1400 C C . THR A 1 197 ? -0.963 10.442 -7.557 1.00 61.19 197 THR A C 1
ATOM 1402 O O . THR A 1 197 ? 0.036 10.940 -7.039 1.00 61.19 197 THR A O 1
ATOM 1405 N N . MET A 1 198 ? -2.009 10.078 -6.813 1.00 87.81 198 MET A N 1
ATOM 1406 C CA . MET A 1 198 ? -2.062 10.115 -5.344 1.00 87.81 198 MET A CA 1
ATOM 1407 C C . MET A 1 198 ? -2.383 8.712 -4.827 1.00 87.81 198 MET A C 1
ATOM 1409 O O . MET A 1 198 ? -3.243 8.048 -5.401 1.00 87.81 198 MET A O 1
ATOM 1413 N N . LEU A 1 199 ? -1.720 8.279 -3.751 1.00 94.75 199 LEU A N 1
ATOM 1414 C CA . LEU A 1 199 ? -2.146 7.100 -2.990 1.00 94.75 199 LEU A CA 1
ATOM 1415 C C . LEU A 1 199 ? -2.689 7.589 -1.651 1.00 94.75 199 LEU A C 1
ATOM 1417 O O . LEU A 1 199 ? -2.002 8.335 -0.948 1.00 94.75 199 LEU A O 1
ATOM 1421 N N . ALA A 1 200 ? -3.914 7.194 -1.328 1.00 95.56 200 ALA A N 1
ATOM 1422 C CA . ALA A 1 200 ? -4.581 7.523 -0.081 1.00 95.56 200 ALA A CA 1
ATOM 1423 C C . ALA A 1 200 ? -5.275 6.270 0.445 1.00 95.56 200 ALA A C 1
ATOM 1425 O O . ALA A 1 200 ? -5.993 5.603 -0.295 1.00 95.56 200 ALA A O 1
ATOM 1426 N N . TYR A 1 201 ? -5.044 5.978 1.717 1.00 98.19 201 TYR A N 1
ATOM 1427 C CA . TYR A 1 201 ? -5.591 4.822 2.406 1.00 98.19 201 TYR A CA 1
ATOM 1428 C C . TYR A 1 201 ? -6.343 5.308 3.634 1.00 98.19 201 TYR A C 1
ATOM 1430 O O . TYR A 1 201 ? -5.841 6.174 4.355 1.00 98.19 201 TYR A O 1
ATOM 1438 N N . VAL A 1 202 ? -7.537 4.764 3.847 1.00 97.94 202 VAL A N 1
ATOM 1439 C CA . VAL A 1 202 ? -8.390 5.049 5.000 1.00 97.94 202 VAL A CA 1
ATOM 1440 C C . VAL A 1 202 ? -8.790 3.714 5.610 1.00 97.94 202 VAL A C 1
ATOM 1442 O O . VAL A 1 202 ? -9.270 2.829 4.907 1.00 97.94 202 VAL A O 1
ATOM 1445 N N . PHE A 1 203 ? -8.568 3.580 6.909 1.00 97.69 203 PHE A N 1
ATOM 1446 C CA . PHE A 1 203 ? -8.816 2.383 7.700 1.00 97.69 203 PHE A CA 1
ATOM 1447 C C . PHE A 1 203 ? -9.857 2.712 8.761 1.00 97.69 203 PHE A C 1
ATOM 1449 O O . PHE A 1 203 ? -9.822 3.804 9.338 1.00 97.69 203 PHE A O 1
ATOM 1456 N N . THR A 1 204 ? -10.763 1.781 9.041 1.00 97.38 204 THR A N 1
ATOM 1457 C CA . THR A 1 204 ? -11.779 1.953 10.080 1.00 97.38 204 THR A CA 1
ATOM 1458 C C . THR A 1 204 ? -12.169 0.619 10.698 1.00 97.38 204 THR A C 1
ATOM 1460 O O . THR A 1 204 ? -12.186 -0.397 10.009 1.00 97.38 204 THR A O 1
ATOM 1463 N N . ASP A 1 205 ? -12.481 0.640 11.993 1.00 95.75 205 ASP A N 1
ATOM 1464 C CA . ASP A 1 205 ? -13.057 -0.479 12.746 1.00 95.75 205 ASP A CA 1
ATOM 1465 C C . ASP A 1 205 ? -14.592 -0.389 12.833 1.00 95.75 205 ASP A C 1
ATOM 1467 O O . ASP A 1 205 ? -15.223 -1.086 13.630 1.00 95.75 205 ASP A O 1
ATOM 1471 N N . ALA A 1 206 ? -15.207 0.452 11.989 1.00 93.62 206 ALA A N 1
ATOM 1472 C CA . ALA A 1 206 ? -16.644 0.450 11.778 1.00 93.62 206 ALA A CA 1
ATOM 1473 C C . ALA A 1 206 ? -17.097 -0.932 11.289 1.00 93.62 206 ALA A C 1
ATOM 1475 O O . ALA A 1 206 ? -16.631 -1.431 10.265 1.00 93.62 206 ALA A O 1
ATOM 1476 N N . VAL A 1 207 ? -18.043 -1.524 12.009 1.00 83.69 207 VAL A N 1
ATOM 1477 C CA . VAL A 1 207 ? -18.747 -2.734 11.582 1.00 83.69 207 VAL A CA 1
ATOM 1478 C C . VAL A 1 207 ? -20.109 -2.335 11.027 1.00 83.69 207 VAL A C 1
ATOM 1480 O O . VAL A 1 207 ? -20.757 -1.447 11.587 1.00 83.69 207 VAL A O 1
ATOM 1483 N N . MET A 1 208 ? -20.510 -2.957 9.917 1.00 60.06 208 MET A N 1
ATOM 1484 C CA . MET A 1 208 ? -21.866 -2.832 9.371 1.00 60.06 208 MET A CA 1
ATOM 1485 C C . MET A 1 208 ? -22.819 -3.824 10.027 1.00 60.06 208 MET A C 1
ATOM 1487 O O . MET A 1 208 ? -22.351 -4.927 10.394 1.00 60.06 208 MET A O 1
#

Sequence (208 aa):
MTNDNLLLSADALPGGFQFAAVTAGIKASGKPDFALVITEEPASAAALYTANRVQAAPLLVDREHMAKSGGRVRVVAVNSGNANCATGEAGLRAAREVCSAAAVTFGCETHEVFPSSTGIIGVPLPAEILVRALPAAREQARATTEQFSAFARAILTTDTKPKVATATCTIGDKTVRIAGACKGAGMIGPQLVPHATMLAYVFTDAVM

Organism: NCBI:txid33075

InterPro domains:
  IPR002813 Arginine biosynthesis protein ArgJ [MF_01106] (1-208)
  IPR002813 Arginine biosynthesis protein ArgJ [PF01960] (19-207)
  IPR002813 Arginine biosynthesis protein ArgJ [PTHR23100] (11-206)
  IPR016117 ArgJ-like domain superfamily [SSF56266] (14-207)

Radius of gyration: 16.19 Å; chains: 1; bounding box: 44×34×46 Å

pLDDT: mean 92.87, std 12.29, range [36.97, 98.88]